Protein 3OPC (pdb70)

Radius of gyration: 31.94 Å; Cα contacts (8 Å, |Δi|>4): 231; chains: 2; bounding box: 71×86×30 Å

CATH classification: 1.20.58.300

Organism: Bordetella pertussis (strain Tohama I / ATCC BAA-589 / NCTC 13251) (NCBI:txid257313)

InterPro domains:
  IPR007809 FlgN-like protein [PF05130] (1-143)
  IPR036679 FlgN-like superfamily [SSF140566] (4-127)

Secondary structure (DSSP, 8-state):
-HHHHHHHHHHHHHHHHHHHHHHHHHHHH---HHHHHHHHHHHHHHHHHHHHHHHHHHHHHHHHHTT--SHHHHHHHHHHH-GGGHHHHHHHHHHHHHHHHHHHHHHHHHHHHHHHHHHHHHHTT-/---HHHHHHHHHHHHHHHHHHHHHHHHHHHH---HHHHHHHHHHHHHHHHHHHHHHHHHHHHHHHHHTT--SHHHHHHHHHHHSGGGHHHHHHHHHHHHHHHHHHHHHHHHHHHHHHHHHHHHHHHHH-

Solvent-accessible surface area: 14181 Å² total

Sequence (255 aa):
NNSSAALKSCLERENALVVEFLHALEAET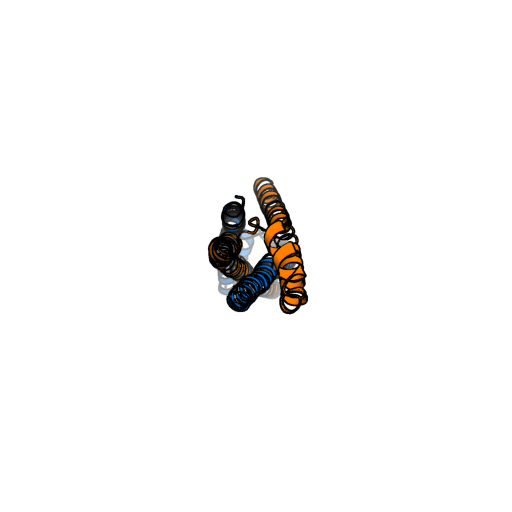EALDRRAHESLQAAVQRKETLADDLAQLGAERDALLSGAGLASGPAGTDAAAAAHPELGPLWQALQANAAQAREHNQRNGTLIAVNLRHTQESLDDALRQNANSAALKSCLERENALVVEFLHALEAETEALDRRAHESLQAAVQRRKETLADDLAQLGAERDALLSGAGLASGPAGTDAAAAAHPELGPLWQALQANAAQARREHNQRRNGTLIAVNLRRHTQESLDALRQA

Foldseek 3Di:
DVVVVVVVVVVVVVVVVVVVVVVVVVVCVCDCPVVVVVVVVVVVVVVVVVVVVVVLVVQQVVLVVVVAHGDPRSVVVVCVVPVVCVVVSVVVVVVVVVVVVVVVVVVVVVVVVVVVVVVVVVVVVD/DADPVVVVVVVVVVVVVVVVVVVVVVVVVVVCDCPVVVVVVVVVVVCVVVVVVVVVVLVVQQVVLVVVPADGDPRSVVVVCVVVVVCVVVSVVVVVVVVVVVVVVVVVVVVVVVVVVVVVVVVVVVVVD

B-factor: mean 31.48, std 9.86, range [13.52, 74.66]

Nearest PDB structures (foldseek):
  3opc-assembly1_A  TM=1.008E+00  e=4.071E-17  Bordetella pertussis

Structure (mmCIF, N/CA/C/O backbone):
data_3OPC
#
_entry.id   3OPC
#
_cell.length_a   66.57
_cell.length_b   90.39
_cell.length_c   49.19
_cell.angle_alpha   90.00
_cell.angle_beta   90.00
_cell.angle_gamma   90.00
#
_symmetry.space_group_name_H-M   'P 21 21 2'
#
loop_
_entity.id
_entity.type
_entity.pdbx_description
1 polymer 'Uncharacterized protein'
2 non-polymer GLYCEROL
3 water water
#
loop_
_atom_site.group_PDB
_atom_site.id
_atom_site.type_symbol
_atom_site.label_atom_id
_atom_site.label_alt_id
_atom_site.label_comp_id
_atom_site.label_asym_id
_atom_site.label_entity_id
_atom_site.label_seq_id
_atom_site.pdbx_PDB_ins_code
_atom_site.Cartn_x
_atom_site.Cartn_y
_atom_site.Cartn_z
_atom_site.occupancy
_atom_site.B_iso_or_equiv
_atom_site.auth_seq_id
_atom_site.auth_comp_id
_atom_site.auth_asym_id
_atom_site.auth_atom_id
_atom_site.pdbx_PDB_model_num
ATOM 17 N N A ASN A 1 5 ? 62.541 44.682 24.510 0.50 39.60 2 ASN A N 1
ATOM 18 N N B ASN A 1 5 ? 63.009 46.864 22.753 0.50 39.47 2 ASN A N 1
ATOM 19 C CA A ASN A 1 5 ? 63.223 45.246 23.347 0.50 39.16 2 ASN A CA 1
ATOM 20 C CA B ASN A 1 5 ? 63.875 45.696 22.696 0.50 38.89 2 ASN A CA 1
ATOM 21 C C A ASN A 1 5 ? 62.754 44.629 22.026 0.50 38.65 2 ASN A C 1
ATOM 22 C C B ASN A 1 5 ? 63.367 44.784 21.585 0.50 38.40 2 ASN A C 1
ATOM 23 O O A ASN A 1 5 ? 61.634 44.129 21.926 0.50 38.29 2 ASN A O 1
ATOM 24 O O B ASN A 1 5 ? 62.392 44.047 21.759 0.50 37.95 2 ASN A O 1
ATOM 33 N N A SER A 1 6 ? 63.609 44.681 21.009 0.50 38.14 3 SER A N 1
ATOM 34 N N B SER A 1 6 ? 64.026 44.834 20.437 0.50 37.97 3 SER A N 1
ATOM 35 C CA A SER A 1 6 ? 63.258 44.138 19.705 0.50 37.70 3 SER A CA 1
ATOM 36 C CA B SER A 1 6 ? 63.586 44.067 19.284 0.50 37.58 3 SER A CA 1
ATOM 37 C C A SER A 1 6 ? 63.314 42.604 19.672 0.50 36.59 3 SER A C 1
ATOM 38 C C B SER A 1 6 ? 63.373 42.585 19.593 0.50 36.47 3 SER A C 1
ATOM 39 O O A SER A 1 6 ? 62.535 41.974 18.948 0.50 36.20 3 SER A O 1
ATOM 40 O O B SER A 1 6 ? 62.449 41.969 19.051 0.50 36.01 3 SER A O 1
ATOM 45 N N . ALA A 1 7 ? 64.235 42.009 20.432 1.00 35.80 4 ALA A N 1
ATOM 46 C CA . ALA A 1 7 ? 64.290 40.540 20.583 1.00 34.81 4 ALA A CA 1
ATOM 47 C C . ALA A 1 7 ? 63.083 40.038 21.367 1.00 33.35 4 ALA A C 1
ATOM 48 O O . ALA A 1 7 ? 62.541 38.961 21.066 1.00 31.62 4 ALA A O 1
ATOM 50 N N . ALA A 1 8 ? 62.660 40.832 22.351 1.00 31.56 5 ALA A N 1
ATOM 51 C CA . ALA A 1 8 ? 61.459 40.513 23.112 1.00 30.38 5 ALA A CA 1
ATOM 52 C C . ALA A 1 8 ? 60.248 40.547 22.185 1.00 28.73 5 ALA A C 1
ATOM 53 O O . ALA A 1 8 ? 59.355 39.731 22.313 1.00 28.36 5 ALA A O 1
ATOM 55 N N . LEU A 1 9 ? 60.208 41.511 21.280 1.00 27.39 6 LEU A N 1
ATOM 56 C CA . LEU A 1 9 ? 59.063 41.639 20.410 1.00 26.87 6 LEU A CA 1
ATOM 57 C C . LEU A 1 9 ? 59.075 40.475 19.424 1.00 26.61 6 LEU A C 1
ATOM 58 O O . LEU A 1 9 ? 58.042 39.933 19.105 1.00 25.74 6 LEU A O 1
ATOM 63 N N . LYS A 1 10 ? 60.256 40.094 18.963 1.00 26.94 7 LYS A N 1
ATOM 64 C CA . LYS A 1 10 ? 60.386 38.923 18.100 1.00 27.81 7 LYS A CA 1
ATOM 65 C C . LYS A 1 10 ? 59.910 37.631 18.792 1.00 26.89 7 LYS A C 1
ATOM 66 O O . LYS A 1 10 ? 59.238 36.805 18.183 1.00 26.08 7 LYS A O 1
ATOM 72 N N . SER A 1 11 ? 60.285 37.448 20.052 1.00 26.47 8 SER A N 1
ATOM 73 C CA . SER A 1 11 ? 59.830 36.301 20.833 1.00 26.96 8 SER A CA 1
ATOM 74 C C . SER A 1 11 ? 58.310 36.278 20.876 1.00 25.81 8 SER A C 1
ATOM 75 O O . SER A 1 11 ? 57.691 35.239 20.659 1.00 25.31 8 SER A O 1
ATOM 78 N N . CYS A 1 12 ? 57.713 37.439 21.139 1.00 25.36 9 CYS A N 1
ATOM 79 C CA . CYS A 1 12 ? 56.266 37.531 21.242 1.00 25.18 9 CYS A CA 1
ATOM 80 C C . CYS A 1 12 ? 55.581 37.168 19.934 1.00 24.55 9 CYS A C 1
ATOM 81 O O . CYS A 1 12 ? 54.664 36.328 19.910 1.00 23.58 9 CYS A O 1
ATOM 84 N N . LEU A 1 13 ? 56.045 37.766 18.835 1.00 24.51 10 LEU A N 1
ATOM 85 C CA . LEU A 1 13 ? 55.516 37.424 17.515 1.00 24.24 10 LEU A CA 1
ATOM 86 C C . LEU A 1 13 ? 55.652 35.929 17.229 1.00 23.78 10 LEU A C 1
ATOM 87 O O . LEU A 1 13 ? 54.694 35.329 16.795 1.00 22.87 10 LEU A O 1
ATOM 92 N N . GLU A 1 14 ? 56.831 35.337 17.472 1.00 24.19 11 GLU A N 1
ATOM 93 C CA . GLU A 1 14 ? 57.050 33.903 17.249 1.00 24.64 11 GLU A CA 1
ATOM 94 C C . GLU A 1 14 ? 56.005 33.059 17.932 1.00 23.85 11 GLU A C 1
ATOM 95 O O . GLU A 1 14 ? 55.449 32.127 17.344 1.00 22.31 11 GLU A O 1
ATOM 101 N N . ARG A 1 15 ? 55.747 33.398 19.185 1.00 23.82 12 ARG A N 1
ATOM 102 C CA . ARG A 1 15 ? 54.824 32.621 19.998 1.00 24.46 12 ARG A CA 1
ATOM 103 C C . ARG A 1 15 ? 53.389 32.828 19.581 1.00 23.18 12 ARG A C 1
ATOM 104 O O . ARG A 1 15 ? 52.596 31.896 19.563 1.00 22.44 12 ARG A O 1
ATOM 112 N N . GLU A 1 16 ? 53.051 34.059 19.254 1.00 22.49 13 GLU A N 1
ATOM 113 C CA . GLU A 1 16 ? 51.752 34.341 18.686 1.00 21.91 13 GLU A CA 1
ATOM 114 C C . GLU A 1 16 ? 51.552 33.550 17.400 1.00 21.58 13 GLU A C 1
ATOM 115 O O . GLU A 1 16 ? 50.507 32.953 17.176 1.00 20.27 13 GLU A O 1
ATOM 121 N N . ASN A 1 17 ? 52.555 33.576 16.541 1.00 21.33 14 ASN A N 1
ATOM 122 C CA . ASN A 1 17 ? 52.452 32.823 15.294 1.00 21.71 14 ASN A CA 1
ATOM 123 C C . ASN A 1 17 ? 52.325 31.319 15.578 1.00 20.83 14 ASN A C 1
ATOM 124 O O . ASN A 1 17 ? 51.534 30.648 14.973 1.00 20.76 14 ASN A O 1
ATOM 129 N N . ALA A 1 18 ? 53.120 30.810 16.516 1.00 21.31 15 ALA A N 1
ATOM 130 C CA . ALA A 1 18 ? 53.004 29.425 16.937 1.00 21.39 15 ALA A CA 1
ATOM 131 C C . ALA A 1 18 ? 51.579 29.073 17.348 1.00 20.57 15 ALA A C 1
ATOM 132 O O . ALA A 1 18 ? 51.065 28.068 16.913 1.00 21.50 15 ALA A O 1
ATOM 134 N N . LEU A 1 19 ? 50.906 29.909 18.137 1.00 20.33 16 LEU A N 1
ATOM 135 C CA . LEU A 1 19 ? 49.510 29.625 18.511 1.00 19.80 16 LEU A CA 1
ATOM 136 C C . LEU A 1 19 ? 48.543 29.691 17.303 1.00 19.65 16 LEU A C 1
ATOM 137 O O . LEU A 1 19 ? 47.654 28.859 17.137 1.00 19.48 16 LEU A O 1
ATOM 142 N N . VAL A 1 20 ? 48.711 30.672 16.439 1.00 19.08 17 VAL A N 1
ATOM 143 C CA . VAL A 1 20 ? 47.862 30.735 15.267 1.00 18.82 17 VAL A CA 1
ATOM 144 C C . VAL A 1 20 ? 48.035 29.478 14.448 1.00 18.01 17 VAL A C 1
ATOM 145 O O . VAL A 1 20 ? 47.072 28.948 13.975 1.00 17.35 17 VAL A O 1
ATOM 149 N N . VAL A 1 21 ? 49.270 29.012 14.265 1.00 18.39 18 VAL A N 1
ATOM 150 C CA . VAL A 1 21 ? 49.498 27.805 13.457 1.00 18.58 18 VAL A CA 1
ATOM 151 C C . VAL A 1 21 ? 48.840 26.594 14.117 1.00 19.56 18 VAL A C 1
ATOM 152 O O . VAL A 1 21 ? 48.258 25.740 13.439 1.00 19.53 18 VAL A O 1
ATOM 156 N N . GLU A 1 22 ? 48.913 26.521 15.453 1.00 19.63 19 GLU A N 1
ATOM 157 C CA . GLU A 1 22 ? 48.310 25.430 16.170 1.00 20.14 19 GLU A CA 1
ATOM 158 C C . GLU A 1 22 ? 46.782 25.516 16.010 1.00 19.70 19 GLU A C 1
ATOM 159 O O . GLU A 1 22 ? 46.094 24.501 15.860 1.00 19.80 19 GLU A O 1
ATOM 165 N N . PHE A 1 23 ? 46.269 26.740 16.040 1.00 19.16 20 PHE A N 1
ATOM 166 C CA . PHE A 1 23 ? 44.854 27.001 15.846 1.00 19.32 20 PHE A CA 1
ATOM 167 C C . PHE A 1 23 ? 44.443 26.585 14.444 1.00 18.65 20 PHE A C 1
ATOM 168 O O . PHE A 1 23 ? 43.418 25.923 14.266 1.00 19.45 20 PHE A O 1
ATOM 176 N N . LEU A 1 24 ? 45.228 26.947 13.432 1.00 18.66 21 LEU A N 1
ATOM 177 C CA . LEU A 1 24 ? 44.972 26.421 12.100 1.00 18.36 21 LEU A CA 1
ATOM 178 C C . LEU A 1 24 ? 44.870 24.889 12.069 1.00 18.92 21 LEU A C 1
ATOM 179 O O . LEU A 1 24 ? 43.969 24.371 11.437 1.00 19.01 21 LEU A O 1
ATOM 184 N N . HIS A 1 25 ? 45.729 24.168 12.792 1.00 19.16 22 HIS A N 1
ATOM 185 C CA . HIS A 1 25 ? 45.642 22.715 12.801 1.00 19.44 22 HIS A CA 1
ATOM 186 C C . HIS A 1 25 ? 44.413 22.233 13.571 1.00 19.72 22 HIS A C 1
ATOM 187 O O . HIS A 1 25 ? 43.801 21.254 13.169 1.00 19.48 22 HIS A O 1
ATOM 194 N N . ALA A 1 26 ? 44.050 22.921 14.659 1.00 19.40 23 ALA A N 1
ATOM 195 C CA . ALA A 1 26 ? 42.783 22.662 15.330 1.00 19.04 23 ALA A CA 1
ATOM 196 C C . ALA A 1 26 ? 41.602 22.894 14.375 1.00 18.60 23 ALA A C 1
ATOM 197 O O . ALA A 1 26 ? 40.672 22.099 14.362 1.00 19.79 23 ALA A O 1
ATOM 199 N N . LEU A 1 27 ? 41.639 23.969 13.586 1.00 17.73 24 LEU A N 1
ATOM 200 C CA . LEU A 1 27 ? 40.573 24.240 12.579 1.00 17.39 24 LEU A CA 1
ATOM 201 C C . LEU A 1 27 ? 40.434 23.106 11.566 1.00 17.79 24 LEU A C 1
ATOM 202 O O . LEU A 1 27 ? 39.280 22.727 11.224 1.00 16.48 24 LEU A O 1
ATOM 207 N N . GLU A 1 28 ? 41.593 22.599 11.097 1.00 18.78 25 GLU A N 1
ATOM 208 C CA . GLU A 1 28 ? 41.695 21.459 10.148 1.00 20.08 25 GLU A CA 1
ATOM 209 C C . GLU A 1 28 ? 41.041 20.222 10.738 1.00 19.45 25 GLU A C 1
ATOM 210 O O . GLU A 1 28 ? 40.276 19.504 10.055 1.00 17.13 25 GLU A O 1
ATOM 216 N N . ALA A 1 29 ? 41.295 20.000 12.027 1.00 18.54 26 ALA A N 1
ATOM 217 C CA . ALA A 1 29 ? 40.642 18.918 12.753 1.00 19.50 26 ALA A CA 1
ATOM 218 C C . ALA A 1 29 ? 39.108 19.122 12.852 1.00 19.26 26 ALA A C 1
ATOM 219 O O . ALA A 1 29 ? 38.341 18.199 12.560 1.00 20.81 26 ALA A O 1
ATOM 221 N N . GLU A 1 30 ? 38.661 20.304 13.248 1.00 19.00 27 GLU A N 1
ATOM 222 C CA . GLU A 1 30 ? 37.242 20.642 13.227 1.00 18.21 27 GLU A CA 1
ATOM 223 C C . GLU A 1 30 ? 36.633 20.359 11.844 1.00 18.39 27 GLU A C 1
ATOM 224 O O . GLU A 1 30 ? 35.609 19.689 11.758 1.00 17.44 27 GLU A O 1
ATOM 230 N N . THR A 1 31 ? 37.245 20.872 10.773 1.00 18.19 28 THR A N 1
ATOM 231 C CA . THR A 1 31 ? 36.704 20.648 9.414 1.00 18.95 28 THR A CA 1
ATOM 232 C C . THR A 1 31 ? 36.597 19.145 9.119 1.00 20.13 28 THR A C 1
ATOM 233 O O . THR A 1 31 ? 35.570 18.672 8.604 1.00 20.53 28 THR A O 1
ATOM 237 N N . GLU A 1 32 ? 37.633 18.391 9.489 1.00 20.75 29 GLU A N 1
ATOM 238 C CA . GLU A 1 32 ? 37.645 16.949 9.270 1.00 23.07 29 GLU A CA 1
ATOM 239 C C . GLU A 1 32 ? 36.444 16.307 9.979 1.00 22.58 29 GLU A C 1
ATOM 240 O O . GLU A 1 32 ? 35.730 15.520 9.375 1.00 22.96 29 GLU A O 1
ATOM 246 N N . ALA A 1 33 ? 36.224 16.646 11.245 1.00 21.71 30 ALA A N 1
ATOM 247 C CA . ALA A 1 33 ? 35.063 16.105 11.982 1.00 22.18 30 ALA A CA 1
ATOM 248 C C . ALA A 1 33 ? 33.721 16.499 11.331 1.00 22.18 30 ALA A C 1
ATOM 249 O O . ALA A 1 33 ? 32.807 15.689 11.267 1.00 22.76 30 ALA A O 1
ATOM 251 N N . LEU A 1 34 ? 33.612 17.734 10.858 1.00 22.42 31 LEU A N 1
ATOM 252 C CA . LEU A 1 34 ? 32.369 18.219 10.244 1.00 22.26 31 LEU A CA 1
ATOM 253 C C . LEU A 1 34 ? 32.074 17.527 8.938 1.00 22.88 31 LEU A C 1
ATOM 254 O O . LEU A 1 34 ? 30.908 17.375 8.572 1.00 23.07 31 LEU A O 1
ATOM 267 N N . ASP A 1 36 ? 33.167 14.396 8.207 1.00 24.83 33 ASP A N 1
ATOM 268 C CA . ASP A 1 36 ? 33.274 12.950 8.445 1.00 26.58 33 ASP A CA 1
ATOM 269 C C . ASP A 1 36 ? 31.905 12.310 8.236 1.00 27.42 33 ASP A C 1
ATOM 270 O O . ASP A 1 36 ? 30.995 12.507 9.037 1.00 27.28 33 ASP A O 1
ATOM 275 N N . ARG A 1 37 ? 31.745 11.563 7.149 1.00 32.14 34 ARG A N 1
ATOM 276 C CA . ARG A 1 37 ? 30.433 10.953 6.843 1.00 33.10 34 ARG A CA 1
ATOM 277 C C . ARG A 1 37 ? 30.418 9.434 7.013 1.00 32.06 34 ARG A C 1
ATOM 278 O O . ARG A 1 37 ? 29.509 8.773 6.527 1.00 32.29 34 ARG A O 1
ATOM 286 N N . ARG A 1 38 ? 31.403 8.877 7.703 1.00 31.99 35 ARG A N 1
ATOM 287 C CA . ARG A 1 38 ? 31.497 7.415 7.888 1.00 32.00 35 ARG A CA 1
ATOM 288 C C . ARG A 1 38 ? 30.240 6.826 8.509 1.00 30.38 35 ARG A C 1
ATOM 289 O O . ARG A 1 38 ? 29.708 5.836 8.016 1.00 29.88 35 ARG A O 1
ATOM 297 N N . ALA A 1 39 ? 29.749 7.460 9.563 1.00 29.61 36 ALA A N 1
ATOM 298 C CA . ALA A 1 39 ? 28.557 6.992 10.258 1.00 28.07 36 ALA A CA 1
ATOM 299 C C . ALA A 1 39 ? 27.344 7.080 9.341 1.00 28.89 36 ALA A C 1
ATOM 300 O O . ALA A 1 39 ? 26.471 6.213 9.355 1.00 26.40 36 ALA A O 1
ATOM 302 N N . HIS A 1 40 ? 27.306 8.137 8.543 1.00 29.84 37 HIS A N 1
ATOM 303 C CA . HIS A 1 40 ? 26.221 8.339 7.618 1.00 31.93 37 HIS A CA 1
ATOM 304 C C . HIS A 1 40 ? 26.226 7.285 6.512 1.00 32.44 37 HIS A C 1
ATOM 305 O O . HIS A 1 40 ? 25.164 6.742 6.137 1.00 32.32 37 HIS A O 1
ATOM 312 N N . GLU A 1 41 ? 27.407 7.004 5.970 1.00 32.93 38 GLU A N 1
ATOM 313 C CA . GLU A 1 41 ? 27.511 5.983 4.918 1.00 33.80 38 GLU A CA 1
ATOM 314 C C . GLU A 1 41 ? 27.200 4.586 5.462 1.00 31.60 38 GLU A C 1
ATOM 315 O O . GLU A 1 41 ? 26.490 3.826 4.844 1.00 30.78 38 GLU A O 1
ATOM 321 N N . SER A 1 42 ? 27.720 4.256 6.632 1.00 30.77 39 SER A N 1
ATOM 322 C CA . SER A 1 42 ? 27.363 3.002 7.274 1.00 30.08 39 SER A CA 1
ATOM 323 C C . SER A 1 42 ? 25.848 2.861 7.423 1.00 29.18 39 SER A C 1
ATOM 324 O O . SER A 1 42 ? 25.289 1.817 7.106 1.00 28.89 39 SER A O 1
ATOM 327 N N . LEU A 1 43 ? 25.189 3.914 7.885 1.00 28.80 40 LEU A N 1
ATOM 328 C CA . LEU A 1 43 ? 23.759 3.867 8.088 1.00 28.76 40 LEU A CA 1
ATOM 329 C C . LEU A 1 43 ? 23.063 3.657 6.753 1.00 29.85 40 LEU A C 1
ATOM 330 O O . LEU A 1 43 ? 22.206 2.783 6.632 1.00 27.63 40 LEU A O 1
ATOM 335 N N . GLN A 1 44 ? 23.431 4.464 5.757 1.00 31.26 41 GLN A N 1
ATOM 336 C CA . GLN A 1 44 ? 22.842 4.305 4.434 1.00 33.39 41 GLN A CA 1
ATOM 337 C C . GLN A 1 44 ? 23.017 2.894 3.920 1.00 32.83 41 GLN A C 1
ATOM 338 O O . GLN A 1 44 ? 22.065 2.324 3.398 1.00 33.27 41 GLN A O 1
ATOM 344 N N . ALA A 1 45 ? 24.205 2.321 4.076 1.00 32.52 42 ALA A N 1
ATOM 345 C CA . ALA A 1 45 ? 24.449 0.990 3.538 1.00 32.95 42 ALA A CA 1
ATOM 346 C C . ALA A 1 45 ? 23.552 -0.036 4.249 1.00 31.97 42 ALA A C 1
ATOM 347 O O . ALA A 1 45 ? 22.971 -0.905 3.606 1.00 31.43 42 ALA A O 1
ATOM 349 N N . ALA A 1 46 ? 23.427 0.076 5.567 1.00 30.94 43 ALA A N 1
ATOM 350 C CA . ALA A 1 46 ? 22.599 -0.868 6.322 1.00 30.36 43 ALA A CA 1
ATOM 351 C C . ALA A 1 46 ? 21.120 -0.698 5.975 1.00 30.67 43 ALA A C 1
ATOM 352 O O . ALA A 1 46 ? 20.427 -1.684 5.791 1.00 3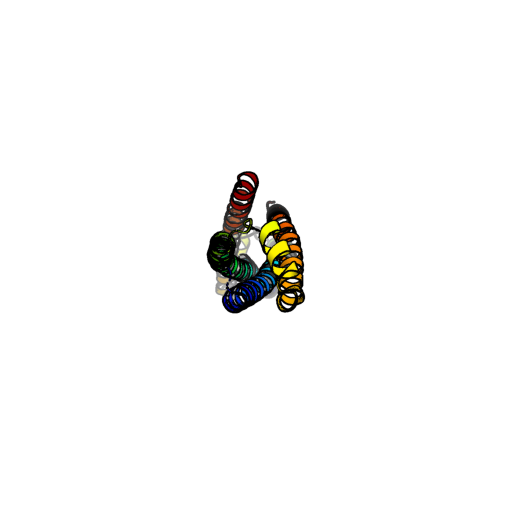0.65 43 ALA A O 1
ATOM 354 N N . VAL A 1 47 ? 20.645 0.539 5.879 1.00 31.01 44 VAL A N 1
ATOM 355 C CA . VAL A 1 47 ? 19.268 0.807 5.455 1.00 31.79 44 VAL A CA 1
ATOM 356 C C . VAL A 1 47 ? 18.980 0.198 4.089 1.00 32.56 44 VAL A C 1
ATOM 357 O O . VAL A 1 47 ? 17.926 -0.398 3.891 1.00 32.15 44 VAL A O 1
ATOM 361 N N . GLN A 1 48 ? 19.910 0.356 3.146 1.00 33.70 45 GLN A N 1
ATOM 362 C CA . GLN A 1 48 ? 19.732 -0.207 1.804 1.00 35.52 45 GLN A CA 1
ATOM 363 C C . GLN A 1 48 ? 19.665 -1.733 1.826 1.00 34.93 45 GLN A C 1
ATOM 364 O O . GLN A 1 48 ? 18.828 -2.308 1.149 1.00 35.56 45 GLN A O 1
ATOM 370 N N . ARG A 1 49 ? 20.513 -2.387 2.618 1.00 33.96 46 ARG A N 1
ATOM 371 C CA . ARG A 1 49 ? 20.408 -3.820 2.774 1.00 34.14 46 ARG A CA 1
ATOM 372 C C . ARG A 1 49 ? 19.020 -4.161 3.258 1.00 32.45 46 ARG A C 1
ATOM 373 O O . ARG A 1 49 ? 18.387 -5.079 2.750 1.00 30.94 46 ARG A O 1
ATOM 381 N N . LYS A 1 50 ? 18.587 -3.430 4.280 1.00 30.54 47 LYS A N 1
ATOM 382 C CA . LYS A 1 50 ? 17.320 -3.682 4.932 1.00 29.75 47 LYS A CA 1
ATOM 383 C C . LYS A 1 50 ? 16.159 -3.620 3.951 1.00 30.82 47 LYS A C 1
ATOM 384 O O . LYS A 1 50 ? 15.306 -4.509 3.944 1.00 30.25 47 LYS A O 1
ATOM 390 N N . GLU A 1 51 ? 16.126 -2.565 3.141 1.00 32.01 48 GLU A N 1
ATOM 391 C CA . GLU A 1 51 ? 15.134 -2.442 2.066 1.00 33.54 48 GLU A CA 1
ATOM 392 C C . GLU A 1 51 ? 15.113 -3.632 1.090 1.00 32.83 48 GLU A C 1
ATOM 393 O O . GLU A 1 51 ? 14.025 -4.074 0.697 1.00 32.08 48 GLU A O 1
ATOM 399 N N . THR A 1 52 ? 16.298 -4.077 0.654 1.00 32.89 49 THR A N 1
ATOM 400 C CA . THR A 1 52 ? 16.426 -5.197 -0.300 1.00 32.93 49 THR A CA 1
ATOM 401 C C . THR A 1 52 ? 15.909 -6.466 0.341 1.00 31.45 49 THR A C 1
ATOM 402 O O . THR A 1 52 ? 15.044 -7.138 -0.203 1.00 31.23 49 THR A O 1
ATOM 406 N N . LEU A 1 53 ? 16.409 -6.770 1.533 1.00 29.41 50 LEU A N 1
ATOM 407 C CA . LEU A 1 53 ? 15.896 -7.894 2.282 1.00 28.14 50 LEU A CA 1
ATOM 408 C C . LEU A 1 53 ? 14.369 -7.826 2.582 1.00 27.12 50 LEU A C 1
ATOM 409 O O . LEU A 1 53 ? 13.712 -8.842 2.592 1.00 25.81 50 LEU A O 1
ATOM 414 N N . ALA A 1 54 ? 13.834 -6.639 2.847 1.00 27.79 51 ALA A N 1
ATOM 415 C CA . ALA A 1 54 ? 12.410 -6.462 3.162 1.00 28.18 51 ALA A CA 1
ATOM 416 C C . ALA A 1 54 ? 11.570 -6.803 1.928 1.00 29.41 51 ALA A C 1
ATOM 417 O O . ALA A 1 54 ? 10.537 -7.471 2.029 1.00 29.19 51 ALA A O 1
ATOM 419 N N . ASP A 1 55 ? 12.039 -6.351 0.767 1.00 30.98 52 ASP A N 1
ATOM 420 C CA . ASP A 1 55 ? 11.423 -6.705 -0.510 1.00 32.18 52 ASP A CA 1
ATOM 421 C C . ASP A 1 55 ? 11.526 -8.203 -0.763 1.00 31.55 52 ASP A C 1
ATOM 422 O O . ASP A 1 55 ? 10.520 -8.839 -1.052 1.00 32.67 52 ASP A O 1
ATOM 427 N N . ASP A 1 56 ? 12.721 -8.779 -0.642 1.00 30.39 53 ASP A N 1
ATOM 428 C CA . ASP A 1 56 ? 12.866 -10.224 -0.790 1.00 30.14 53 ASP A CA 1
ATOM 429 C C . ASP A 1 56 ? 11.947 -11.021 0.177 1.00 28.33 53 ASP A C 1
ATOM 430 O O . ASP A 1 56 ? 11.344 -12.012 -0.220 1.00 26.58 53 ASP A O 1
ATOM 435 N N . LEU A 1 57 ? 11.812 -10.591 1.430 1.00 26.65 54 LEU A N 1
ATOM 436 C CA . LEU A 1 57 ? 10.908 -11.288 2.342 1.00 25.92 54 LEU A CA 1
ATOM 437 C C . LEU A 1 57 ? 9.424 -11.184 1.932 1.00 25.10 54 LEU A C 1
ATOM 438 O O . LEU A 1 57 ? 8.641 -12.126 2.127 1.00 23.91 54 LEU A O 1
ATOM 443 N N . ALA A 1 58 ? 9.011 -10.033 1.419 1.00 24.69 55 ALA A N 1
ATOM 444 C CA . ALA A 1 58 ? 7.629 -9.902 1.008 1.00 25.36 55 ALA A CA 1
ATOM 445 C C . ALA A 1 58 ? 7.381 -10.889 -0.128 1.00 25.63 55 ALA A C 1
ATOM 446 O O . ALA A 1 58 ? 6.317 -11.427 -0.238 1.00 25.64 55 ALA A O 1
ATOM 448 N N . GLN A 1 59 ? 8.381 -11.113 -0.969 1.00 26.91 56 GLN A N 1
ATOM 449 C CA . GLN A 1 59 ? 8.243 -12.011 -2.120 1.00 28.09 56 GLN A CA 1
ATOM 450 C C . GLN A 1 59 ? 8.112 -13.443 -1.631 1.00 28.05 56 GLN A C 1
ATOM 451 O O . GLN A 1 59 ? 7.261 -14.193 -2.113 1.00 27.06 56 GLN A O 1
ATOM 457 N N . LEU A 1 60 ? 8.942 -13.797 -0.641 1.00 27.60 57 LEU A N 1
ATOM 458 C CA . LEU A 1 60 ? 8.881 -15.122 -0.027 1.00 27.56 57 LEU A CA 1
ATOM 459 C C . LEU A 1 60 ? 7.605 -15.304 0.789 1.00 26.73 57 LEU A C 1
ATOM 460 O O . LEU A 1 60 ? 7.065 -16.393 0.837 1.00 27.67 57 LEU A O 1
ATOM 465 N N . GLY A 1 61 ? 7.128 -14.248 1.434 1.00 26.16 58 GLY A N 1
ATOM 466 C CA . GLY A 1 61 ? 5.828 -14.284 2.098 1.00 25.88 58 GLY A CA 1
ATOM 467 C C . GLY A 1 61 ? 4.739 -14.665 1.095 1.00 25.79 58 GLY A C 1
ATOM 468 O O . GLY A 1 61 ? 3.928 -15.541 1.366 1.00 26.27 58 GLY A O 1
ATOM 469 N N . ALA A 1 62 ? 4.743 -14.032 -0.078 1.00 25.49 59 ALA A N 1
ATOM 470 C CA . ALA A 1 62 ? 3.766 -14.362 -1.153 1.00 25.53 59 ALA A CA 1
ATOM 471 C C . ALA A 1 62 ? 3.924 -15.817 -1.648 1.00 25.11 59 ALA A C 1
ATOM 472 O O . ALA A 1 62 ? 2.938 -16.522 -1.899 1.00 25.09 59 ALA A O 1
ATOM 474 N N . GLU A 1 63 ? 5.166 -16.289 -1.723 1.00 24.59 60 GLU A N 1
ATOM 475 C CA . GLU A 1 63 ? 5.428 -17.674 -2.068 1.00 24.42 60 GLU A CA 1
ATOM 476 C C . GLU A 1 63 ? 4.801 -18.623 -1.029 1.00 23.55 60 GLU A C 1
ATOM 477 O O . GLU A 1 63 ? 4.037 -19.535 -1.386 1.00 22.21 60 GLU A O 1
ATOM 483 N N . ARG A 1 64 ? 5.095 -18.403 0.257 1.00 21.91 61 ARG A N 1
ATOM 484 C CA . ARG A 1 64 ? 4.443 -19.197 1.282 1.00 21.60 61 ARG A CA 1
ATOM 485 C C . ARG A 1 64 ? 2.920 -19.172 1.175 1.00 21.95 61 ARG A C 1
ATOM 486 O O . ARG A 1 64 ? 2.290 -20.225 1.244 1.00 22.57 61 ARG A O 1
ATOM 494 N N . ASP A 1 65 ? 2.329 -17.995 1.037 1.00 21.58 62 ASP A N 1
ATOM 495 C CA . ASP A 1 65 ? 0.870 -17.912 0.888 1.00 22.45 62 ASP A CA 1
ATOM 496 C C . ASP A 1 65 ? 0.342 -18.633 -0.336 1.00 22.13 62 ASP A C 1
ATOM 497 O O . ASP A 1 65 ? -0.735 -19.176 -0.293 1.00 20.69 62 ASP A O 1
ATOM 502 N N . ALA A 1 66 ? 1.102 -18.628 -1.429 1.00 21.94 63 ALA A N 1
ATOM 503 C CA . ALA A 1 66 ? 0.656 -19.295 -2.655 1.00 21.17 63 ALA A CA 1
ATOM 504 C C . ALA A 1 66 ? 0.620 -20.813 -2.418 1.00 22.31 63 ALA A C 1
ATOM 505 O O . ALA A 1 66 ? -0.362 -21.479 -2.777 1.00 21.72 63 ALA A O 1
ATOM 507 N N . LEU A 1 67 ? 1.664 -21.350 -1.779 1.00 22.13 64 LEU A N 1
ATOM 508 C CA . LEU A 1 67 ? 1.696 -22.778 -1.396 1.00 22.63 64 LEU A CA 1
ATOM 509 C C . LEU A 1 67 ? 0.593 -23.133 -0.456 1.00 23.73 64 LEU A C 1
ATOM 510 O O . LEU A 1 67 ? -0.047 -24.184 -0.637 1.00 23.37 64 LEU A O 1
ATOM 515 N N . LEU A 1 68 ? 0.367 -22.255 0.545 1.00 24.02 65 LEU A N 1
ATOM 516 C CA . LEU A 1 68 ? -0.702 -22.458 1.514 1.00 24.72 65 LEU A CA 1
ATOM 517 C C . LEU A 1 68 ? -2.076 -22.493 0.826 1.00 26.16 65 LEU A C 1
ATOM 518 O O . LEU A 1 68 ? -2.854 -23.471 0.984 1.00 25.85 65 LEU A O 1
ATOM 523 N N . SER A 1 69 ? -2.340 -21.468 0.010 1.00 26.01 66 SER A N 1
ATOM 524 C CA . SER A 1 69 ? -3.592 -21.406 -0.752 1.00 27.28 66 SER A CA 1
ATOM 525 C C . SER A 1 69 ? -3.751 -22.591 -1.711 1.00 27.61 66 SER A C 1
ATOM 526 O O . SER A 1 69 ? -4.821 -23.210 -1.783 1.00 28.18 66 SER A O 1
ATOM 529 N N . GLY A 1 70 ? -2.689 -22.920 -2.427 1.00 27.67 67 GLY A N 1
ATOM 530 C CA . GLY A 1 70 ? -2.646 -24.137 -3.230 1.00 28.97 67 GLY A CA 1
ATOM 531 C C . GLY A 1 70 ? -3.069 -25.424 -2.510 1.00 29.74 67 GLY A C 1
ATOM 532 O O . GLY A 1 70 ? -3.661 -26.300 -3.125 1.00 30.23 67 GLY A O 1
ATOM 533 N N . ALA A 1 71 ? -2.763 -25.536 -1.214 1.00 29.34 68 ALA A N 1
ATOM 534 C CA . ALA A 1 71 ? -3.139 -26.704 -0.409 1.00 29.91 68 ALA A CA 1
ATOM 535 C C . ALA A 1 71 ? -4.508 -26.547 0.292 1.00 30.62 68 ALA A C 1
ATOM 536 O O . ALA A 1 71 ? -4.835 -27.314 1.197 1.00 31.70 68 ALA A O 1
ATOM 538 N N . GLY A 1 72 ? -5.288 -25.552 -0.102 1.00 30.81 69 GLY A N 1
ATOM 539 C CA . GLY A 1 72 ? -6.594 -25.295 0.509 1.00 32.01 69 GLY A CA 1
ATOM 540 C C . GLY A 1 72 ? -6.574 -24.736 1.934 1.00 31.70 69 GLY A C 1
ATOM 541 O O . GLY A 1 72 ? -7.567 -24.818 2.656 1.00 32.56 69 GLY A O 1
ATOM 542 N N . LEU A 1 73 ? -5.459 -24.138 2.323 1.00 31.05 70 LEU A N 1
ATOM 543 C CA . LEU A 1 73 ? -5.255 -23.704 3.702 1.00 30.53 70 LEU A CA 1
ATOM 544 C C . LEU A 1 73 ? -5.343 -22.187 3.739 1.00 30.25 70 LEU A C 1
ATOM 545 O O . LEU A 1 73 ? -5.253 -21.527 2.694 1.00 29.52 70 LEU A O 1
ATOM 550 N N . ALA A 1 74 ? -5.511 -21.634 4.941 1.00 30.01 71 ALA A N 1
ATOM 551 C CA . ALA A 1 74 ? -5.508 -20.190 5.126 1.00 30.17 71 ALA A CA 1
ATOM 552 C C . ALA A 1 74 ? -4.130 -19.627 4.797 1.00 29.61 71 ALA A C 1
ATOM 553 O O . ALA A 1 74 ? -3.140 -20.367 4.725 1.00 29.27 71 ALA A O 1
ATOM 555 N N . SER A 1 75 ? -4.045 -18.338 4.523 1.00 29.50 72 SER A N 1
ATOM 556 C CA . SER A 1 75 ? -2.733 -17.734 4.254 1.00 28.84 72 SER A CA 1
ATOM 557 C C . SER A 1 75 ? -2.124 -17.229 5.564 1.00 28.22 72 SER A C 1
ATOM 558 O O . SER A 1 75 ? -2.727 -17.345 6.619 1.00 27.75 72 SER A O 1
ATOM 561 N N . GLY A 1 76 ? -0.893 -16.734 5.505 1.00 27.89 73 GLY A N 1
ATOM 562 C CA . GLY A 1 76 ? -0.268 -16.123 6.680 1.00 27.10 73 GLY A CA 1
ATOM 563 C C . GLY A 1 76 ? -0.019 -17.072 7.829 1.00 26.57 73 GLY A C 1
ATOM 564 O O . GLY A 1 76 ? 0.027 -18.297 7.635 1.00 25.42 73 GLY A O 1
ATOM 565 N N . PRO A 1 77 ? 0.158 -16.518 9.041 1.00 27.56 74 PRO A N 1
ATOM 566 C CA . PRO A 1 77 ? 0.502 -17.338 10.219 1.00 27.86 74 PRO A CA 1
ATOM 567 C C . PRO A 1 77 ? -0.487 -18.471 10.492 1.00 27.75 74 PRO A C 1
ATOM 568 O O . PRO A 1 77 ? -0.081 -19.576 10.841 1.00 27.70 74 PRO A O 1
ATOM 572 N N . ALA A 1 78 ? -1.779 -18.189 10.358 1.00 29.35 75 ALA A N 1
ATOM 573 C CA . ALA A 1 78 ? -2.830 -19.165 10.714 1.00 28.71 75 ALA A CA 1
ATOM 574 C C . ALA A 1 78 ? -2.732 -20.378 9.817 1.00 27.87 75 ALA A C 1
ATOM 575 O O . ALA A 1 78 ? -2.733 -21.522 10.273 1.00 28.63 75 ALA A O 1
ATOM 577 N N . GLY A 1 79 ? -2.599 -20.138 8.524 1.00 27.25 76 GLY A N 1
ATOM 578 C CA . GLY A 1 79 ? -2.394 -21.233 7.595 1.00 26.41 76 GLY A CA 1
ATOM 579 C C . GLY A 1 79 ? -1.120 -22.021 7.850 1.00 25.48 76 GLY A C 1
ATOM 580 O O . GLY A 1 79 ? -1.094 -23.240 7.696 1.00 25.18 76 GLY A O 1
ATOM 581 N N . THR A 1 80 ? -0.048 -21.310 8.179 1.00 24.91 77 THR A N 1
ATOM 582 C CA . THR A 1 80 ? 1.237 -21.924 8.406 1.00 23.54 77 THR A CA 1
ATOM 583 C C . THR A 1 80 ? 1.195 -22.719 9.712 1.00 24.61 77 THR A C 1
ATOM 584 O O . THR A 1 80 ? 1.791 -23.779 9.798 1.00 23.54 77 THR A O 1
ATOM 588 N N . ASP A 1 81 ? 0.487 -22.211 10.724 1.00 25.83 78 ASP A N 1
ATOM 589 C CA . ASP A 1 81 ? 0.254 -22.989 11.945 1.00 27.00 78 ASP A CA 1
ATOM 590 C C . ASP A 1 81 ? -0.408 -24.314 11.583 1.00 27.48 78 ASP A C 1
ATOM 591 O O . ASP A 1 81 ? -0.017 -25.354 12.111 1.00 27.61 78 ASP A O 1
ATOM 596 N N . ALA A 1 82 ? -1.396 -24.264 10.681 1.00 27.46 79 ALA A N 1
ATOM 597 C CA . ALA A 1 82 ? -2.137 -25.475 10.297 1.00 28.66 79 ALA A CA 1
ATOM 598 C C . ALA A 1 82 ? -1.245 -26.414 9.478 1.00 28.57 79 ALA A C 1
ATOM 599 O O . ALA A 1 82 ? -1.348 -27.633 9.593 1.00 29.66 79 ALA A O 1
ATOM 601 N N . ALA A 1 83 ? -0.357 -25.852 8.660 1.00 28.20 80 ALA A N 1
ATOM 602 C CA . ALA A 1 83 ? 0.603 -26.672 7.928 1.00 27.74 80 ALA A CA 1
ATOM 603 C C . ALA A 1 83 ? 1.572 -27.341 8.901 1.00 28.19 80 ALA A C 1
ATOM 604 O O . ALA A 1 83 ? 1.906 -28.506 8.735 1.00 28.41 80 ALA A O 1
ATOM 606 N N . ALA A 1 84 ? 1.979 -26.635 9.952 1.00 27.99 81 ALA A N 1
ATOM 607 C CA . ALA A 1 84 ? 2.934 -27.215 10.902 1.00 29.19 81 ALA A CA 1
ATOM 608 C C . ALA A 1 84 ? 2.290 -28.313 11.732 1.00 30.27 81 ALA A C 1
ATOM 609 O O . ALA A 1 84 ? 2.968 -29.273 12.091 1.00 31.32 81 ALA A O 1
ATOM 611 N N . ALA A 1 85 ? 0.993 -28.191 12.023 1.00 30.50 82 ALA A N 1
ATOM 612 C CA . ALA A 1 85 ? 0.263 -29.258 12.694 1.00 31.43 82 ALA A CA 1
ATOM 613 C C . ALA A 1 85 ? 0.172 -30.509 11.798 1.00 32.12 82 ALA A C 1
ATOM 614 O O . ALA A 1 85 ? 0.422 -31.611 12.258 1.00 32.76 82 ALA A O 1
ATOM 616 N N . ALA A 1 86 ? -0.179 -30.331 10.526 1.00 31.92 83 ALA A N 1
ATOM 617 C CA . ALA A 1 86 ? -0.239 -31.451 9.580 1.00 32.51 83 ALA A CA 1
ATOM 618 C C . ALA A 1 86 ? 1.154 -32.016 9.250 1.00 32.45 83 ALA A C 1
ATOM 619 O O . ALA A 1 86 ? 1.291 -33.202 8.973 1.00 33.52 83 ALA A O 1
ATOM 621 N N . HIS A 1 87 ? 2.190 -31.189 9.292 1.00 29.64 84 HIS A N 1
ATOM 622 C CA . HIS A 1 87 ? 3.534 -31.653 8.967 1.00 29.12 84 HIS A CA 1
ATOM 623 C C . HIS A 1 87 ? 4.496 -31.192 10.040 1.00 27.47 84 HIS A C 1
ATOM 624 O O . HIS A 1 87 ? 5.206 -30.247 9.843 1.00 26.72 84 HIS A O 1
ATOM 631 N N . PRO A 1 88 ? 4.540 -31.897 11.181 1.00 26.27 85 PRO A N 1
ATOM 632 C CA . PRO A 1 88 ? 5.229 -31.361 12.334 1.00 25.18 85 PRO A CA 1
ATOM 633 C C . PRO A 1 88 ? 6.757 -31.320 12.169 1.00 24.41 85 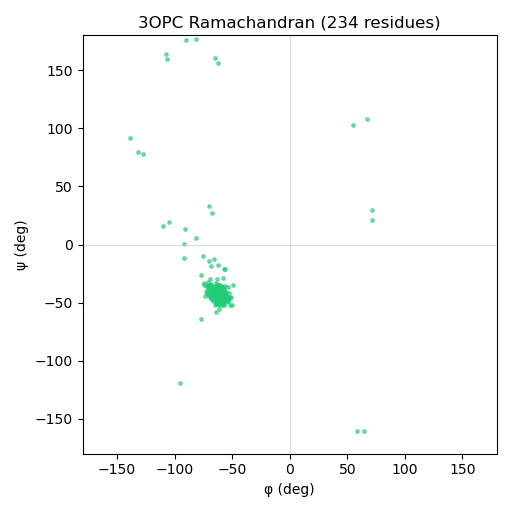PRO A C 1
ATOM 634 O O . PRO A 1 88 ? 7.414 -30.616 12.917 1.00 24.14 85 PRO A O 1
ATOM 638 N N . GLU A 1 89 ? 7.299 -32.010 11.165 1.00 24.23 86 GLU A N 1
ATOM 639 C CA . GLU A 1 89 ? 8.690 -31.844 10.788 1.00 24.86 86 GLU A CA 1
ATOM 640 C C . GLU A 1 89 ? 9.038 -30.38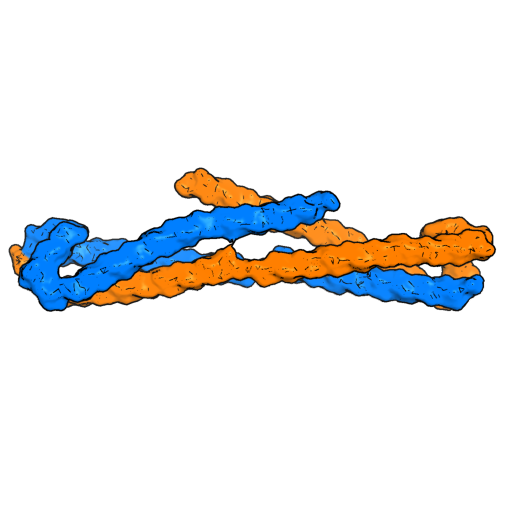3 10.437 1.00 24.37 86 GLU A C 1
ATOM 641 O O . GLU A 1 89 ? 10.202 -30.011 10.474 1.00 25.22 86 GLU A O 1
ATOM 647 N N . LEU A 1 90 ? 8.036 -29.585 10.106 1.00 24.46 87 LEU A N 1
ATOM 648 C CA . LEU A 1 90 ? 8.221 -28.173 9.787 1.00 24.69 87 LEU A CA 1
ATOM 649 C C . LEU A 1 90 ? 8.066 -27.263 11.011 1.00 24.28 87 LEU A C 1
ATOM 650 O O . LEU A 1 90 ? 8.397 -26.087 10.956 1.00 24.61 87 LEU A O 1
ATOM 655 N N . GLY A 1 91 ? 7.566 -27.805 12.114 1.00 22.89 88 GLY A N 1
ATOM 656 C CA . GLY A 1 91 ? 7.365 -27.003 13.316 1.00 22.56 88 GLY A CA 1
ATOM 657 C C . GLY A 1 91 ? 8.571 -26.184 13.761 1.00 21.70 88 GLY A C 1
ATOM 658 O O . GLY A 1 91 ? 8.437 -25.005 14.010 1.00 20.91 88 GLY A O 1
ATOM 659 N N . PRO A 1 92 ? 9.750 -26.814 13.901 1.00 21.50 89 PRO A N 1
ATOM 660 C CA . PRO A 1 92 ? 10.896 -26.059 14.424 1.00 21.78 89 PRO A CA 1
ATOM 661 C C . PRO A 1 92 ? 11.317 -24.872 13.546 1.00 20.92 89 PRO A C 1
ATOM 662 O O . PRO A 1 92 ? 11.664 -23.815 14.041 1.00 20.46 89 PRO A O 1
ATOM 666 N N . LEU A 1 93 ? 11.241 -25.061 12.245 1.00 20.52 90 LEU A N 1
ATOM 667 C CA . LEU A 1 93 ? 11.611 -24.045 11.294 1.00 21.15 90 LEU A CA 1
ATOM 668 C C . LEU A 1 93 ? 10.614 -22.894 11.381 1.00 20.44 90 LEU A C 1
ATOM 669 O O . LEU A 1 93 ? 11.012 -21.735 11.477 1.00 19.47 90 LEU A O 1
ATOM 674 N N . TRP A 1 94 ? 9.322 -23.221 11.412 1.00 19.75 91 TRP A N 1
ATOM 675 C CA . TRP A 1 94 ? 8.286 -22.205 11.584 1.00 19.62 91 TRP A CA 1
ATOM 676 C C . TRP A 1 94 ? 8.438 -21.447 12.881 1.00 19.51 91 TRP A C 1
ATOM 677 O O . TRP A 1 94 ? 8.252 -20.249 12.900 1.00 18.70 91 TRP A O 1
ATOM 688 N N . GLN A 1 95 ? 8.771 -22.153 13.959 1.00 20.43 92 GLN A N 1
ATOM 689 C CA . GLN A 1 95 ? 8.970 -21.522 15.249 1.00 22.08 92 GLN A CA 1
ATOM 690 C C . GLN A 1 95 ? 10.174 -20.592 15.262 1.00 21.46 92 GLN A C 1
ATOM 691 O O . GLN A 1 95 ? 10.092 -19.514 15.848 1.00 21.54 92 GLN A O 1
ATOM 697 N N . ALA A 1 96 ? 11.256 -20.981 14.599 1.00 20.37 93 ALA A N 1
ATOM 698 C CA . ALA A 1 96 ? 12.451 -20.131 14.511 1.00 20.70 93 ALA A CA 1
ATOM 699 C C . ALA A 1 96 ? 12.185 -18.895 13.647 1.00 20.59 93 ALA A C 1
ATOM 700 O O . ALA A 1 96 ? 12.551 -17.782 14.011 1.00 20.89 93 ALA A O 1
ATOM 702 N N . LEU A 1 97 ? 11.545 -19.072 12.501 1.00 20.08 94 LEU A N 1
ATOM 703 C CA . LEU A 1 97 ? 11.155 -17.909 11.704 1.00 20.07 94 LEU A CA 1
ATOM 704 C C . LEU A 1 97 ? 10.310 -16.901 12.523 1.00 20.02 94 LEU A C 1
ATOM 705 O O . LEU A 1 97 ? 10.571 -15.685 12.510 1.00 19.99 94 LEU A O 1
ATOM 710 N N . GLN A 1 98 ? 9.303 -17.409 13.221 1.00 19.93 95 GLN A N 1
ATOM 711 C CA . GLN A 1 98 ? 8.459 -16.551 14.039 1.00 21.61 95 GLN A CA 1
ATOM 712 C C . GLN A 1 98 ? 9.287 -15.819 15.096 1.00 20.85 95 GLN A C 1
ATOM 713 O O . GLN A 1 98 ? 9.115 -14.609 15.284 1.00 21.01 95 GLN A O 1
ATOM 719 N N . ALA A 1 99 ? 10.167 -16.541 15.762 1.00 20.54 96 ALA A N 1
ATOM 720 C CA . ALA A 1 99 ? 10.925 -15.957 16.846 1.00 21.85 96 ALA A CA 1
ATOM 721 C C . ALA A 1 99 ? 11.905 -14.904 16.280 1.00 21.57 96 ALA A C 1
ATOM 722 O O . ALA A 1 99 ? 12.056 -13.804 16.827 1.00 21.77 96 ALA A O 1
ATOM 724 N N . ASN A 1 100 ? 12.567 -15.249 15.192 1.00 21.24 97 ASN A N 1
ATOM 725 C CA . ASN A 1 100 ? 13.503 -14.327 14.533 1.00 21.63 97 ASN A CA 1
ATOM 726 C C . ASN A 1 100 ? 12.794 -13.067 13.994 1.00 21.13 97 ASN A C 1
ATOM 727 O O . ASN A 1 100 ? 13.320 -11.962 14.094 1.00 20.99 97 ASN A O 1
ATOM 732 N N . ALA A 1 101 ? 11.601 -13.238 13.444 1.00 20.64 98 ALA A N 1
ATOM 733 C CA . ALA A 1 101 ? 10.825 -12.113 12.959 1.00 20.81 98 ALA A CA 1
ATOM 734 C C . ALA A 1 101 ? 10.436 -11.209 14.132 1.00 21.63 98 ALA A C 1
ATOM 735 O O . ALA A 1 101 ? 10.464 -10.001 13.990 1.00 22.56 98 ALA A O 1
ATOM 737 N N . ALA A 1 102 ? 10.080 -11.777 15.278 1.00 20.77 99 ALA A N 1
ATOM 738 C CA . ALA A 1 102 ? 9.633 -10.924 16.390 1.00 21.88 99 ALA A CA 1
ATOM 739 C C . ALA A 1 102 ? 10.817 -10.100 16.888 1.00 21.05 99 ALA A C 1
ATOM 740 O O . ALA A 1 102 ? 10.678 -8.905 17.115 1.00 22.26 99 ALA A O 1
ATOM 742 N N . GLN A 1 103 ? 11.978 -10.728 17.005 1.00 20.23 100 GLN A N 1
ATOM 743 C CA . GLN A 1 103 ? 13.214 -10.026 17.391 1.00 20.58 100 GLN A CA 1
ATOM 744 C C . GLN A 1 103 ? 13.540 -8.943 16.377 1.00 19.73 100 GLN A C 1
ATOM 745 O O . GLN A 1 103 ? 13.825 -7.810 16.755 1.00 20.16 100 GLN A O 1
ATOM 751 N N . ALA A 1 104 ? 13.478 -9.275 15.085 1.00 19.25 101 ALA A N 1
ATOM 752 C CA . ALA A 1 104 ? 13.678 -8.266 14.045 1.00 19.24 101 ALA A CA 1
ATOM 753 C C . ALA A 1 104 ? 12.725 -7.086 14.178 1.00 20.87 101 ALA A C 1
ATOM 754 O O . ALA A 1 104 ? 13.162 -5.955 14.077 1.00 20.40 101 ALA A O 1
ATOM 756 N N . ARG A 1 105 ? 11.436 -7.338 14.387 1.00 22.40 102 ARG A N 1
ATOM 757 C CA . ARG A 1 105 ? 10.483 -6.229 14.514 1.00 24.85 102 ARG A CA 1
ATOM 758 C C . ARG A 1 105 ? 10.784 -5.336 15.707 1.00 25.10 102 ARG A C 1
ATOM 759 O O . ARG A 1 105 ? 10.691 -4.114 15.616 1.00 24.06 102 ARG A O 1
ATOM 767 N N . GLU A 1 106 ? 11.123 -5.956 16.837 1.00 25.80 103 GLU A N 1
ATOM 768 C CA . GLU A 1 106 ? 11.453 -5.206 18.044 1.00 27.53 103 GLU A CA 1
ATOM 769 C C . GLU A 1 106 ? 12.694 -4.325 17.818 1.00 26.39 103 GLU A C 1
ATOM 770 O O . GLU A 1 106 ? 12.716 -3.126 18.160 1.00 27.03 103 GLU A O 1
ATOM 776 N N . HIS A 1 107 ? 13.712 -4.935 17.216 1.00 24.98 104 HIS A N 1
ATOM 777 C CA . HIS A 1 107 ? 15.002 -4.301 16.993 1.00 23.66 104 HIS A CA 1
ATOM 778 C C . HIS A 1 107 ? 14.814 -3.174 15.997 1.00 23.42 104 HIS A C 1
ATOM 779 O O . HIS A 1 107 ? 15.386 -2.096 16.153 1.00 22.70 104 HIS A O 1
ATOM 786 N N . ASN A 1 108 ? 14.003 -3.430 14.979 1.00 23.56 105 ASN A N 1
ATOM 787 C CA . ASN A 1 108 ? 13.728 -2.448 13.955 1.00 24.58 105 ASN A CA 1
ATOM 788 C C . ASN A 1 108 ? 13.008 -1.215 14.510 1.00 25.91 105 ASN A C 1
ATOM 789 O O . ASN A 1 108 ? 13.352 -0.088 14.166 1.00 25.62 105 ASN A O 1
ATOM 794 N N . GLN A 1 109 ? 12.023 -1.434 15.368 1.00 27.39 106 GLN A N 1
ATOM 795 C CA . GLN A 1 109 ? 11.298 -0.319 15.974 1.00 30.18 106 GLN A CA 1
ATOM 796 C C . GLN A 1 109 ? 12.219 0.468 16.897 1.00 29.85 106 GLN A C 1
ATOM 797 O O . GLN A 1 109 ? 12.169 1.695 16.947 1.00 31.00 106 GLN A O 1
ATOM 803 N N . ARG A 1 110 ? 13.068 -0.239 17.617 1.00 29.30 107 ARG A N 1
ATOM 804 C CA . ARG A 1 110 ? 14.067 0.411 18.445 1.00 29.39 107 ARG A CA 1
ATOM 805 C C . ARG A 1 110 ? 15.026 1.307 17.648 1.00 28.32 107 ARG A C 1
ATOM 806 O O . ARG A 1 110 ? 15.300 2.418 18.085 1.00 29.41 107 ARG A O 1
ATOM 814 N N . ASN A 1 111 ? 15.527 0.834 16.503 1.00 25.97 108 ASN A N 1
ATOM 815 C CA . ASN A 1 111 ? 16.393 1.650 15.635 1.00 24.91 108 ASN A CA 1
ATOM 816 C C . ASN A 1 111 ? 15.677 2.887 15.069 1.00 25.44 108 ASN A C 1
ATOM 817 O O . ASN A 1 111 ? 16.274 3.940 14.919 1.00 23.66 108 ASN A O 1
ATOM 822 N N . GLY A 1 112 ? 14.389 2.742 14.771 1.00 26.94 109 GLY A N 1
ATOM 823 C CA . GLY A 1 112 ? 13.572 3.844 14.276 1.00 28.16 109 GLY A CA 1
ATOM 824 C C . GLY A 1 112 ? 13.461 4.965 15.284 1.00 29.41 109 GLY A C 1
ATOM 825 O O . GLY A 1 112 ? 13.457 6.133 14.899 1.00 31.05 109 GLY A O 1
ATOM 826 N N . THR A 1 113 ? 13.359 4.621 16.573 1.00 29.77 110 THR A N 1
ATOM 827 C CA . THR A 1 113 ? 13.443 5.619 17.647 1.00 30.57 110 THR A CA 1
ATOM 828 C C . THR A 1 113 ? 14.866 6.140 17.775 1.00 30.07 110 THR A C 1
ATOM 829 O O . THR A 1 113 ? 15.096 7.357 17.886 1.00 29.96 110 THR A O 1
ATOM 833 N N . LEU A 1 114 ? 15.827 5.221 17.721 1.00 29.30 111 LEU A N 1
ATOM 834 C CA . LEU A 1 114 ? 17.239 5.569 17.926 1.00 28.98 111 LEU A CA 1
ATOM 835 C C . LEU A 1 114 ? 17.768 6.560 16.865 1.00 28.41 111 LEU A C 1
ATOM 836 O O . LEU A 1 114 ? 18.570 7.434 17.182 1.00 27.99 111 LEU A O 1
ATOM 841 N N . ILE A 1 115 ? 17.300 6.452 15.620 1.00 28.82 112 ILE A N 1
ATOM 842 C CA . ILE A 1 115 ? 17.552 7.489 14.614 1.00 29.25 112 ILE A CA 1
ATOM 843 C C . ILE A 1 115 ? 17.188 8.893 15.127 1.00 29.79 112 ILE A C 1
ATOM 844 O O . ILE A 1 115 ? 17.927 9.862 14.919 1.00 30.02 112 ILE A O 1
ATOM 849 N N . ALA A 1 116 ? 16.033 9.016 15.764 1.00 30.34 113 ALA A N 1
ATOM 850 C CA . ALA A 1 116 ? 15.604 10.317 16.289 1.00 30.93 113 ALA A CA 1
ATOM 851 C C . ALA A 1 116 ? 16.550 10.792 17.390 1.00 30.95 113 ALA A C 1
ATOM 852 O O . ALA A 1 116 ? 16.942 11.985 17.425 1.00 30.77 113 ALA A O 1
ATOM 854 N N . VAL A 1 117 ? 16.924 9.863 18.277 1.00 30.42 114 VAL A N 1
ATOM 855 C CA . VAL A 1 117 ? 17.878 10.137 19.358 1.00 30.39 114 VAL A CA 1
ATOM 856 C C . VAL A 1 117 ? 19.199 10.677 18.805 1.00 30.32 114 VAL A C 1
ATOM 857 O O . VAL A 1 117 ? 19.728 11.678 19.305 1.00 31.03 114 VAL A O 1
ATOM 861 N N . ASN A 1 118 ? 19.688 10.015 17.759 1.00 30.14 115 ASN A N 1
ATOM 862 C CA . ASN A 1 118 ? 20.952 10.330 17.095 1.00 30.40 115 ASN A CA 1
ATOM 863 C C . ASN A 1 118 ? 20.869 11.712 16.488 1.00 30.72 115 ASN A C 1
ATOM 864 O O . ASN A 1 118 ? 21.749 12.538 16.685 1.00 30.82 115 ASN A O 1
ATOM 869 N N . LEU A 1 119 ? 19.798 11.973 15.746 1.00 31.22 116 LEU A N 1
ATOM 870 C CA . LEU A 1 119 ? 19.590 13.283 15.164 1.00 31.97 116 LEU A CA 1
ATOM 871 C C . LEU A 1 119 ? 19.523 14.367 16.236 1.00 33.04 116 LEU A C 1
ATOM 872 O O . LEU A 1 119 ? 20.066 15.467 16.041 1.00 32.48 116 LEU A O 1
ATOM 877 N N . ARG A 1 120 ? 18.897 14.069 17.373 1.00 34.22 117 ARG A N 1
ATOM 878 C CA . ARG A 1 120 ? 18.780 15.072 18.434 1.00 36.08 117 ARG A CA 1
ATOM 879 C C . ARG A 1 120 ? 20.088 15.292 19.178 1.00 35.40 117 ARG A C 1
ATOM 880 O O . ARG A 1 120 ? 20.362 16.419 19.598 1.00 35.62 117 ARG A O 1
ATOM 888 N N . HIS A 1 121 ? 20.878 14.225 19.351 1.00 34.83 118 HIS A N 1
ATOM 889 C CA . HIS A 1 121 ? 22.222 14.356 19.926 1.00 34.80 118 HIS A CA 1
ATOM 890 C C . HIS A 1 121 ? 23.056 15.303 19.061 1.00 33.58 118 HIS A C 1
ATOM 891 O O . HIS A 1 121 ? 23.652 16.259 19.567 1.00 34.08 118 HIS A O 1
ATOM 898 N N . THR A 1 122 ? 23.088 15.019 17.761 1.00 32.74 119 THR A N 1
ATOM 899 C CA . THR A 1 122 ? 23.772 15.848 16.790 1.00 32.46 119 THR A CA 1
ATOM 900 C C . THR A 1 122 ? 23.281 17.308 16.789 1.00 33.01 119 THR A C 1
ATOM 901 O O . THR A 1 122 ? 24.079 18.245 16.885 1.00 33.00 119 THR A O 1
ATOM 905 N N . GLN A 1 123 ? 21.973 17.495 16.691 1.00 33.59 120 GLN A N 1
ATOM 906 C CA . GLN A 1 123 ? 21.376 18.822 16.717 1.00 35.28 120 GLN A CA 1
ATOM 907 C C . GLN A 1 123 ? 21.794 19.647 17.946 1.00 35.88 120 GLN A C 1
ATOM 908 O O . GLN A 1 123 ? 22.182 20.811 17.813 1.00 35.00 120 GLN A O 1
ATOM 914 N N . GLU A 1 124 ? 21.731 19.045 19.131 1.00 37.13 121 GLU A N 1
ATOM 915 C CA . GLU A 1 124 ? 22.099 19.751 20.359 1.00 39.13 121 GLU A CA 1
ATOM 916 C C . GLU A 1 124 ? 23.604 20.049 20.478 1.00 38.82 121 GLU A C 1
ATOM 917 O O . GLU A 1 124 ? 23.983 21.108 20.983 1.00 39.08 121 GLU A O 1
ATOM 923 N N . SER A 1 125 ? 24.454 19.105 20.076 1.00 38.69 122 SER A N 1
ATOM 924 C CA . SER A 1 125 ? 25.910 19.330 20.098 1.00 39.17 122 SER A CA 1
ATOM 925 C C . SER A 1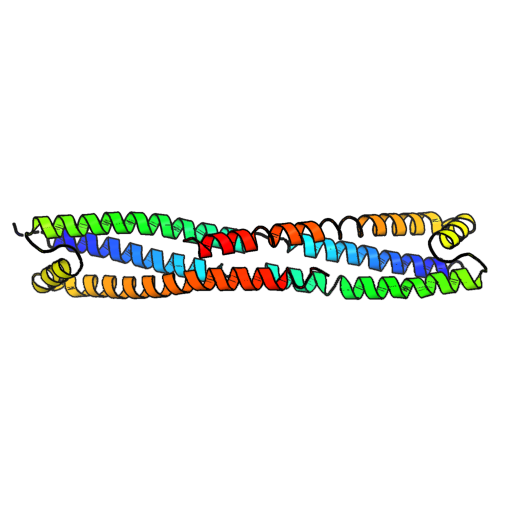 125 ? 26.277 20.472 19.168 1.00 39.21 122 SER A C 1
ATOM 926 O O . SER A 1 125 ? 27.049 21.351 19.531 1.00 39.42 122 SER A O 1
ATOM 929 N N . LEU A 1 126 ? 25.731 20.439 17.955 1.00 39.57 123 LEU A N 1
ATOM 930 C CA . LEU A 1 126 ? 25.976 21.491 16.978 1.00 40.35 123 LEU A CA 1
ATOM 931 C C . LEU A 1 126 ? 25.365 22.833 17.396 1.00 42.09 123 LEU A C 1
ATOM 932 O O . LEU A 1 126 ? 25.982 23.894 17.194 1.00 41.78 123 LEU A O 1
ATOM 937 N N A ASP A 1 127 ? 24.164 22.806 17.965 0.50 43.10 124 ASP A N 1
ATOM 938 N N B ASP A 1 127 ? 24.165 22.782 17.976 0.50 43.12 124 ASP A N 1
ATOM 939 C CA A ASP A 1 127 ? 23.527 24.055 18.365 0.50 44.39 124 ASP A CA 1
ATOM 940 C CA B ASP A 1 127 ? 23.466 23.982 18.444 0.50 44.45 124 ASP A CA 1
ATOM 941 C C A ASP A 1 127 ? 24.244 24.720 19.545 0.50 45.21 124 ASP A C 1
ATOM 942 C C B ASP A 1 127 ? 24.269 24.703 19.518 0.50 45.18 124 ASP A C 1
ATOM 943 O O A ASP A 1 127 ? 24.172 25.932 19.691 0.50 45.68 124 ASP A O 1
ATOM 944 O O B ASP A 1 127 ? 24.287 25.923 19.567 0.50 45.46 124 ASP A O 1
ATOM 953 N N . ALA A 1 128 ? 24.926 23.936 20.379 1.00 46.04 125 ALA A N 1
ATOM 954 C CA . ALA A 1 128 ? 25.722 24.490 21.480 1.00 48.04 125 ALA A CA 1
ATOM 955 C C . ALA A 1 128 ? 26.963 25.244 20.980 1.00 49.70 125 ALA A C 1
ATOM 956 O O . ALA A 1 128 ? 27.463 26.135 21.673 1.00 50.68 125 ALA A O 1
ATOM 958 N N . LEU A 1 129 ? 27.456 24.904 19.786 1.00 51.01 126 LEU A N 1
ATOM 959 C CA . LEU A 1 129 ? 28.592 25.629 19.194 1.00 52.44 126 LEU A CA 1
ATOM 960 C C . LEU A 1 129 ? 28.189 27.024 18.639 1.00 54.56 126 LEU A C 1
ATOM 961 O O . LEU A 1 129 ? 29.055 27.838 18.329 1.00 54.73 126 LEU A O 1
ATOM 966 N N . ARG A 1 130 ? 26.880 27.308 18.580 1.00 57.26 127 ARG A N 1
ATOM 967 C CA . ARG A 1 130 ? 26.324 28.467 17.832 1.00 59.14 127 ARG A CA 1
ATOM 968 C C . ARG A 1 130 ? 26.722 29.875 18.268 1.00 60.39 127 ARG A C 1
ATOM 969 O O . ARG A 1 130 ? 26.511 30.827 17.502 1.00 61.55 127 ARG A O 1
ATOM 977 N N . GLN A 1 131 ? 27.249 30.037 19.482 1.00 61.18 128 GLN A N 1
ATOM 978 C CA . GLN A 1 131 ? 27.586 31.378 19.984 1.00 61.65 128 GLN A CA 1
ATOM 979 C C . GLN A 1 131 ? 28.250 31.307 21.354 1.00 61.95 128 GLN A C 1
ATOM 980 O O . GLN A 1 131 ? 29.475 31.358 21.452 1.00 61.66 128 GLN A O 1
ATOM 982 N N . ASN B 1 2 ? -6.494 -30.202 -2.835 1.00 67.81 -1 ASN B N 1
ATOM 983 C CA . ASN B 1 2 ? -5.021 -30.381 -3.043 1.00 68.39 -1 ASN B CA 1
ATOM 984 C C . ASN B 1 2 ? -4.271 -30.698 -1.738 1.00 70.67 -1 ASN B C 1
ATOM 985 O O . ASN B 1 2 ? -4.700 -30.298 -0.641 1.00 72.25 -1 ASN B O 1
ATOM 990 N N . ALA B 1 3 ? -3.144 -31.401 -1.888 1.00 70.53 0 ALA B N 1
ATOM 991 C CA . ALA B 1 3 ? -2.276 -31.789 -0.772 1.00 72.22 0 ALA B CA 1
ATOM 992 C C . ALA B 1 3 ? -1.119 -30.777 -0.569 1.00 69.95 0 ALA B C 1
ATOM 993 O O . ALA B 1 3 ? -0.569 -30.247 -1.539 1.00 67.68 0 ALA B O 1
ATOM 1003 N N . ASN B 1 5 ? 2.436 -29.495 -0.355 1.00 62.96 2 ASN B N 1
ATOM 1004 C CA . ASN B 1 5 ? 3.807 -29.813 -0.724 1.00 61.63 2 ASN B CA 1
ATOM 1005 C C . ASN B 1 5 ? 4.741 -29.447 0.446 1.00 59.27 2 ASN B C 1
ATOM 1006 O O . ASN B 1 5 ? 5.207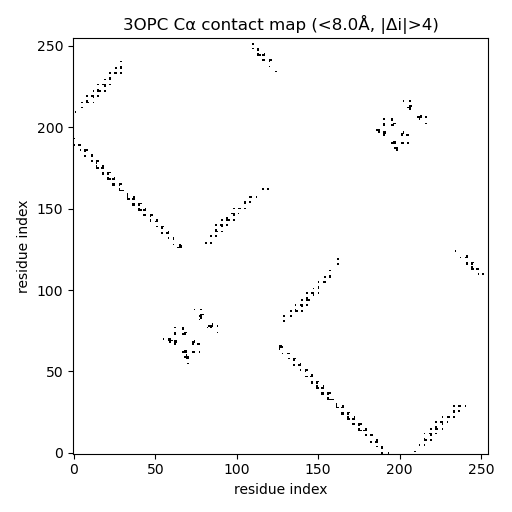 -28.311 0.552 1.00 56.52 2 ASN B O 1
ATOM 1011 N N . SER B 1 6 ? 4.986 -30.426 1.318 1.00 59.50 3 SER B N 1
ATOM 1012 C CA . SER B 1 6 ? 5.776 -30.228 2.535 1.00 57.32 3 SER B CA 1
ATOM 1013 C C . SER B 1 6 ? 7.209 -29.809 2.226 1.00 52.35 3 SER B C 1
ATOM 1014 O O . SER B 1 6 ? 7.782 -28.985 2.920 1.00 49.86 3 SER B O 1
ATOM 1017 N N . ALA B 1 7 ? 7.781 -30.387 1.179 1.00 50.67 4 ALA B N 1
ATOM 1018 C CA . ALA B 1 7 ? 9.103 -30.025 0.732 1.00 46.67 4 ALA B CA 1
ATOM 1019 C C . ALA B 1 7 ? 9.133 -28.564 0.290 1.00 42.31 4 ALA B C 1
ATOM 1020 O O . ALA B 1 7 ? 10.077 -27.826 0.608 1.00 41.07 4 ALA B O 1
ATOM 1022 N N . ALA B 1 8 ? 8.110 -28.129 -0.439 1.00 30.94 5 ALA B N 1
ATOM 1023 C CA . ALA B 1 8 ? 8.122 -26.780 -0.959 1.00 29.38 5 ALA B CA 1
ATOM 1024 C C . ALA B 1 8 ? 8.034 -25.802 0.212 1.00 27.12 5 ALA B C 1
ATOM 1025 O O . ALA B 1 8 ? 8.664 -24.745 0.203 1.00 26.39 5 ALA B O 1
ATOM 1027 N N . LEU B 1 9 ? 7.261 -26.165 1.223 1.00 25.26 6 LEU B N 1
ATOM 1028 C CA . LEU B 1 9 ? 7.049 -25.258 2.341 1.00 24.90 6 LEU B CA 1
ATOM 1029 C C . LEU B 1 9 ? 8.317 -25.165 3.185 1.00 23.61 6 LEU B C 1
ATOM 1030 O O . LEU B 1 9 ? 8.714 -24.085 3.553 1.00 22.00 6 LEU B O 1
ATOM 1035 N N . LYS B 1 10 ? 8.982 -26.296 3.420 1.00 23.82 7 LYS B N 1
ATOM 1036 C CA . LYS B 1 10 ? 10.248 -26.292 4.141 1.00 24.39 7 LYS B CA 1
ATOM 1037 C C . LYS B 1 10 ? 11.229 -25.344 3.458 1.00 23.66 7 LYS B C 1
ATOM 1038 O O . LYS B 1 10 ? 11.843 -24.524 4.079 1.00 23.62 7 LYS B O 1
ATOM 1044 N N . SER B 1 11 ? 11.353 -25.489 2.154 1.00 24.31 8 SER B N 1
ATOM 1045 C CA . SER B 1 11 ? 12.256 -24.686 1.359 1.00 24.70 8 SER B CA 1
ATOM 1046 C C . SER B 1 11 ? 11.976 -23.197 1.530 1.00 23.75 8 SER B C 1
ATOM 1047 O O . SER B 1 11 ? 12.887 -22.404 1.701 1.00 22.75 8 SER B O 1
ATOM 1050 N N . CYS B 1 12 ? 10.699 -22.840 1.478 1.00 23.63 9 CYS B N 1
ATOM 1051 C CA . CYS B 1 12 ? 10.294 -21.469 1.596 1.00 23.67 9 CYS B CA 1
ATOM 1052 C C . CYS B 1 12 ? 10.614 -20.969 3.001 1.00 22.56 9 CYS B C 1
ATOM 1053 O O . CYS B 1 12 ? 11.241 -19.937 3.155 1.00 21.29 9 CYS B O 1
ATOM 1056 N N . LEU B 1 13 ? 10.223 -21.729 4.014 1.00 21.73 10 LEU B N 1
ATOM 1057 C CA . LEU B 1 13 ? 10.485 -21.318 5.390 1.00 21.94 10 LEU B CA 1
ATOM 1058 C C . LEU B 1 13 ? 12.011 -21.204 5.663 1.00 22.70 10 LEU B C 1
ATOM 1059 O O . LEU B 1 13 ? 12.423 -20.312 6.391 1.00 24.31 10 LEU B O 1
ATOM 1064 N N . GLU B 1 14 ? 12.845 -22.085 5.090 1.00 23.08 11 GLU B N 1
ATOM 1065 C CA . GLU B 1 14 ? 14.314 -21.956 5.262 1.00 23.77 11 GLU B CA 1
ATOM 1066 C C . GLU B 1 14 ? 14.843 -20.663 4.680 1.00 23.60 11 GLU B C 1
ATOM 1067 O O . GLU B 1 14 ? 15.630 -19.947 5.341 1.00 24.15 11 GLU B O 1
ATOM 1073 N N . ARG B 1 15 ? 14.429 -20.363 3.448 1.00 23.85 12 ARG B N 1
ATOM 1074 C CA . ARG B 1 15 ? 14.892 -19.150 2.806 1.00 25.06 12 ARG B CA 1
ATOM 1075 C C . ARG B 1 15 ? 14.379 -17.929 3.536 1.00 24.42 12 ARG B C 1
ATOM 1076 O O . ARG B 1 15 ? 15.113 -16.957 3.643 1.00 24.71 12 ARG B O 1
ATOM 1084 N N . GLU B 1 16 ? 13.148 -17.968 4.061 1.00 23.27 13 GLU B N 1
ATOM 1085 C CA . GLU B 1 16 ? 12.625 -16.810 4.794 1.00 22.80 13 GLU B CA 1
ATOM 1086 C C . GLU B 1 16 ? 13.431 -16.567 6.024 1.00 22.56 13 GLU B C 1
ATOM 1087 O O . GLU B 1 16 ? 13.833 -15.422 6.295 1.00 23.03 13 GLU B O 1
ATOM 1093 N N . ASN B 1 17 ? 13.678 -17.640 6.766 1.00 22.40 14 ASN B N 1
ATOM 1094 C CA . ASN B 1 17 ? 14.398 -17.543 8.027 1.00 22.24 14 ASN B CA 1
ATOM 1095 C C . ASN B 1 17 ? 15.839 -17.091 7.814 1.00 22.88 14 ASN B C 1
ATOM 1096 O O . ASN B 1 17 ? 16.374 -16.348 8.648 1.00 22.37 14 ASN B O 1
ATOM 1101 N N . ALA B 1 18 ? 16.459 -17.517 6.716 1.00 23.25 15 ALA B N 1
ATOM 1102 C CA . ALA B 1 18 ? 17.795 -17.015 6.399 1.00 24.74 15 ALA B CA 1
ATOM 1103 C C . ALA B 1 18 ? 17.779 -15.511 6.064 1.00 25.05 15 ALA B C 1
ATOM 1104 O O . ALA B 1 18 ? 18.705 -14.807 6.423 1.00 25.78 15 ALA B O 1
ATOM 1106 N N . LEU B 1 19 ? 16.735 -15.026 5.397 1.00 24.52 16 LEU B N 1
ATOM 1107 C CA . LEU B 1 19 ? 16.604 -13.609 5.128 1.00 23.85 16 LEU B CA 1
ATOM 1108 C C . LEU B 1 19 ? 16.336 -12.820 6.414 1.00 23.24 16 LEU B C 1
ATOM 1109 O O . LEU B 1 19 ? 16.894 -11.746 6.628 1.00 22.93 16 LEU B O 1
ATOM 1114 N N . VAL B 1 20 ? 15.509 -13.352 7.290 1.00 21.76 17 VAL B N 1
ATOM 1115 C CA . VAL B 1 20 ? 15.268 -12.647 8.537 1.00 21.74 17 VAL B CA 1
ATOM 1116 C C . VAL B 1 20 ? 16.581 -12.514 9.315 1.00 22.02 17 VAL B C 1
ATOM 1117 O O . VAL B 1 20 ? 16.894 -11.433 9.850 1.00 23.23 17 VAL B O 1
ATOM 1121 N N . VAL B 1 21 ? 17.359 -13.583 9.339 1.00 22.80 18 VAL B N 1
ATOM 1122 C CA . VAL B 1 21 ? 18.675 -13.56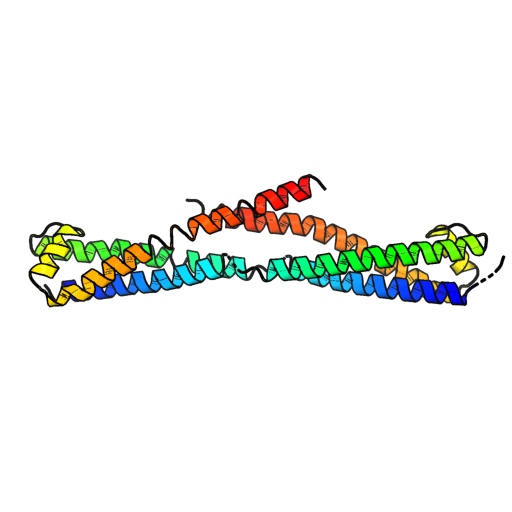4 9.973 1.00 23.44 18 VAL B CA 1
ATOM 1123 C C . VAL B 1 21 ? 19.589 -12.540 9.324 1.00 23.63 18 VAL B C 1
ATOM 1124 O O . VAL B 1 21 ? 20.278 -11.814 10.032 1.00 23.45 18 VAL B O 1
ATOM 1128 N N . GLU B 1 22 ? 19.613 -12.457 7.995 1.00 24.17 19 GLU B N 1
ATOM 1129 C CA . GLU B 1 22 ? 20.438 -11.425 7.363 1.00 25.55 19 GLU B CA 1
ATOM 1130 C C . GLU B 1 22 ? 19.903 -10.063 7.774 1.00 24.49 19 GLU B C 1
ATOM 1131 O O . GLU B 1 22 ? 20.657 -9.097 7.965 1.00 24.49 19 GLU B O 1
ATOM 1137 N N . PHE B 1 23 ? 18.579 -9.982 7.918 1.00 23.33 20 PHE B N 1
ATOM 1138 C CA . PHE B 1 23 ? 17.946 -8.737 8.325 1.00 22.50 20 PHE B CA 1
ATOM 1139 C C . PHE B 1 23 ? 18.335 -8.332 9.764 1.00 22.70 20 PHE B C 1
ATOM 1140 O O . PHE B 1 23 ? 18.515 -7.139 10.054 1.00 21.55 20 PHE B O 1
ATOM 1148 N N . LEU B 1 24 ? 18.466 -9.313 10.656 1.00 22.04 21 LEU B N 1
ATOM 1149 C CA . LEU B 1 24 ? 18.968 -9.040 12.007 1.00 22.29 21 LEU B CA 1
ATOM 1150 C C . LEU B 1 24 ? 20.426 -8.541 11.941 1.00 23.43 21 LEU B C 1
ATOM 1151 O O . LEU B 1 24 ? 20.787 -7.610 12.652 1.00 23.85 21 LEU B O 1
ATOM 1156 N N . HIS B 1 25 ? 21.235 -9.108 11.051 1.00 24.71 22 HIS B N 1
ATOM 1157 C CA . HIS B 1 25 ? 22.593 -8.607 10.890 1.00 26.03 22 HIS B CA 1
ATOM 1158 C C . HIS B 1 25 ? 22.622 -7.155 10.381 1.00 24.64 22 HIS B C 1
ATOM 1159 O O . HIS B 1 25 ? 23.392 -6.355 10.889 1.00 24.65 22 HIS B O 1
ATOM 1166 N N . ALA B 1 26 ? 21.770 -6.827 9.407 1.00 23.76 23 ALA B N 1
ATOM 1167 C CA . ALA B 1 26 ? 21.652 -5.454 8.901 1.00 23.24 23 ALA B CA 1
ATOM 1168 C C . ALA B 1 26 ? 21.163 -4.510 9.988 1.00 23.38 23 ALA B C 1
ATOM 1169 O O . ALA B 1 26 ? 21.615 -3.349 10.061 1.00 22.85 23 ALA B O 1
ATOM 1171 N N . LEU B 1 27 ? 20.249 -4.988 10.820 1.00 22.18 24 LEU B N 1
ATOM 1172 C CA . LEU B 1 27 ? 19.805 -4.185 11.955 1.00 22.92 24 LEU B CA 1
ATOM 1173 C C . LEU B 1 27 ? 20.951 -3.901 12.934 1.00 23.13 24 LEU B C 1
ATOM 1174 O O . LEU B 1 27 ? 21.059 -2.795 13.420 1.00 24.18 24 LEU B O 1
ATOM 1179 N N . GLU B 1 28 ? 21.794 -4.890 13.212 1.00 24.68 25 GLU B N 1
ATOM 1180 C CA . GLU B 1 28 ? 22.959 -4.670 14.094 1.00 26.49 25 GLU B CA 1
ATOM 1181 C C . GLU B 1 28 ? 23.889 -3.614 13.497 1.00 25.79 25 GLU B C 1
ATOM 1182 O O . GLU B 1 28 ? 24.367 -2.753 14.216 1.00 25.88 25 GLU B O 1
ATOM 1188 N N . ALA B 1 29 ? 24.125 -3.692 12.191 1.00 24.93 26 ALA B N 1
ATOM 1189 C CA . ALA B 1 29 ? 24.921 -2.699 11.491 1.00 25.57 26 ALA B CA 1
ATOM 1190 C C . ALA B 1 29 ? 24.269 -1.309 11.601 1.00 24.59 26 ALA B C 1
ATOM 1191 O O . ALA B 1 29 ? 24.960 -0.309 11.794 1.00 23.37 26 ALA B O 1
ATOM 1193 N N . GLU B 1 30 ? 22.947 -1.244 11.468 1.00 23.90 27 GLU B N 1
ATOM 1194 C CA . GLU B 1 30 ? 22.252 0.035 11.624 1.00 23.64 27 GLU B CA 1
ATOM 1195 C C . GLU B 1 30 ? 22.458 0.643 13.020 1.00 23.59 27 GLU B C 1
ATOM 1196 O O . GLU B 1 30 ? 22.776 1.848 13.148 1.00 23.31 27 GLU B O 1
ATOM 1202 N N . THR B 1 31 ? 22.313 -0.191 14.053 1.00 23.15 28 THR B N 1
ATOM 1203 C CA . THR B 1 31 ? 22.491 0.264 15.452 1.00 23.64 28 THR B CA 1
ATOM 1204 C C . THR B 1 31 ? 23.941 0.775 15.628 1.00 24.83 28 THR B C 1
ATOM 1205 O O . THR B 1 31 ? 24.171 1.866 16.143 1.00 22.43 28 THR B O 1
ATOM 1209 N N . GLU B 1 32 ? 24.899 0.001 15.122 1.00 26.33 29 GLU B N 1
ATOM 1210 C CA . GLU B 1 32 ? 26.302 0.364 15.214 1.00 29.17 29 GLU B CA 1
ATOM 1211 C C . GLU B 1 32 ? 26.574 1.724 14.584 1.00 29.13 29 GLU B C 1
ATOM 1212 O O . GLU B 1 32 ? 27.256 2.565 15.187 1.00 29.79 29 GLU B O 1
ATOM 1218 N N . ALA B 1 33 ? 26.003 1.952 13.409 1.00 27.95 30 ALA B N 1
ATOM 1219 C CA . ALA B 1 33 ? 26.139 3.241 12.739 1.00 27.83 30 ALA B CA 1
ATOM 1220 C C . ALA B 1 33 ? 25.503 4.378 13.548 1.00 28.31 30 ALA B C 1
ATOM 1221 O O . ALA B 1 33 ? 26.086 5.457 13.647 1.00 27.64 30 ALA B O 1
ATOM 1223 N N . LEU B 1 34 ? 24.330 4.125 14.133 1.00 28.76 31 LEU B N 1
ATOM 1224 C CA . LEU B 1 34 ? 23.608 5.146 14.896 1.00 29.37 31 LEU B CA 1
ATOM 1225 C C . LEU B 1 34 ? 24.329 5.479 16.207 1.00 30.36 31 LEU B C 1
ATOM 1226 O O . LEU B 1 34 ? 24.173 6.550 16.730 1.00 29.91 31 LEU B O 1
ATOM 1239 N N . ASP B 1 36 ? 27.681 5.383 16.486 1.00 31.28 33 ASP B N 1
ATOM 1240 C CA . ASP B 1 36 ? 29.030 5.826 16.138 1.00 31.14 33 ASP B CA 1
ATOM 1241 C C . ASP B 1 36 ? 29.101 7.342 16.343 1.00 31.25 33 ASP B C 1
ATOM 1242 O O . ASP B 1 36 ? 28.608 8.107 15.511 1.00 30.34 33 ASP B O 1
ATOM 1247 N N . ARG B 1 37 ? 29.726 7.748 17.450 1.00 31.68 34 ARG B N 1
ATOM 1248 C CA . ARG B 1 37 ? 29.955 9.163 17.773 1.00 32.16 34 ARG B CA 1
ATOM 1249 C C . ARG B 1 37 ? 31.409 9.608 17.550 1.00 31.10 34 ARG B C 1
ATOM 1250 O O . ARG B 1 37 ? 31.833 10.606 18.137 1.00 30.39 34 ARG B O 1
ATOM 1258 N N . ARG B 1 38 ? 32.182 8.874 16.752 1.00 31.09 35 ARG B N 1
ATOM 1259 C CA . ARG B 1 38 ? 33.583 9.232 16.536 1.00 31.17 35 ARG B CA 1
ATOM 1260 C C . ARG B 1 38 ? 33.718 10.647 16.002 1.00 29.68 35 ARG B C 1
ATOM 1261 O O . ARG B 1 38 ? 34.533 11.400 16.488 1.00 29.94 35 ARG B O 1
ATOM 1269 N N . ALA B 1 39 ? 32.911 11.011 15.018 1.00 28.74 36 ALA B N 1
ATOM 1270 C CA . ALA B 1 39 ? 32.940 12.370 14.494 1.00 28.29 36 ALA B CA 1
ATOM 1271 C C . ALA B 1 39 ? 32.527 13.389 15.570 1.00 28.15 36 ALA B C 1
ATOM 1272 O O . ALA B 1 39 ? 33.110 14.480 15.642 1.00 27.05 36 ALA B O 1
ATOM 1274 N N . HIS B 1 40 ? 31.549 13.036 16.398 1.00 28.39 37 HIS B N 1
ATOM 1275 C CA . HIS B 1 40 ? 31.107 13.954 17.461 1.00 29.78 37 HIS B CA 1
ATOM 1276 C C . HIS B 1 40 ? 32.272 14.240 18.406 1.00 29.62 37 HIS B C 1
ATOM 1277 O O . HIS B 1 40 ? 32.546 15.411 18.700 1.00 29.51 37 HIS B O 1
ATOM 1284 N N . GLU B 1 41 ? 32.947 13.177 18.870 1.00 29.19 38 GLU B N 1
ATOM 1285 C CA . GLU B 1 41 ? 34.062 13.290 19.812 1.00 29.41 38 GLU B CA 1
ATOM 1286 C C . GLU B 1 41 ? 35.235 14.084 19.259 1.00 27.84 38 GLU B C 1
ATOM 1287 O O . GLU B 1 41 ? 35.857 14.862 19.971 1.00 26.37 38 GLU B O 1
ATOM 1293 N N . SER B 1 42 ? 35.551 13.839 17.988 1.00 26.70 39 SER B N 1
ATOM 1294 C CA . SER B 1 42 ? 36.599 14.581 17.281 1.00 26.78 39 SER B CA 1
ATOM 1295 C C . SER B 1 42 ? 36.298 16.074 17.181 1.00 25.92 39 SER B C 1
ATOM 1296 O O . SER B 1 42 ? 37.194 16.926 17.392 1.00 25.85 39 SER B O 1
ATOM 1299 N N . LEU B 1 43 ? 35.047 16.374 16.854 1.00 24.82 40 LEU B N 1
ATOM 1300 C CA . LEU B 1 43 ? 34.574 17.742 16.851 1.00 24.36 40 LEU B CA 1
ATOM 1301 C C . LEU B 1 43 ? 34.768 18.386 18.216 1.00 24.63 40 LEU B C 1
ATOM 1302 O O . LEU B 1 43 ? 35.349 19.471 18.310 1.00 22.27 40 LEU B O 1
ATOM 1307 N N . GLN B 1 44 ? 34.287 17.725 19.273 1.00 25.57 41 GLN B N 1
ATOM 1308 C CA . GLN B 1 44 ? 34.408 18.316 20.611 1.00 27.12 41 GLN B CA 1
ATOM 1309 C C . GLN B 1 44 ? 35.855 18.616 20.958 1.00 26.13 41 GLN B C 1
ATOM 1310 O O . GLN B 1 44 ? 36.120 19.667 21.491 1.00 27.10 41 GLN B O 1
ATOM 1316 N N . ALA B 1 45 ? 36.775 17.711 20.638 1.00 25.22 42 ALA B N 1
ATOM 1317 C CA . ALA B 1 45 ? 38.174 17.891 20.979 1.00 24.84 42 ALA B CA 1
ATOM 1318 C C . ALA B 1 45 ? 38.773 19.055 20.198 1.00 23.97 42 ALA B C 1
ATOM 1319 O O . ALA B 1 45 ? 39.502 19.851 20.774 1.00 24.44 42 ALA B O 1
ATOM 1321 N N . ALA B 1 46 ? 38.466 19.150 18.906 1.00 22.47 43 ALA B N 1
ATOM 1322 C CA . ALA B 1 46 ? 38.902 20.267 18.087 1.00 21.68 43 ALA B CA 1
ATOM 1323 C C . ALA B 1 46 ? 38.425 21.576 18.678 1.00 22.24 43 ALA B C 1
ATOM 1324 O O . ALA B 1 46 ? 39.198 22.524 18.784 1.00 22.38 43 ALA B O 1
ATOM 1326 N N . VAL B 1 47 ? 37.167 21.631 19.078 1.00 23.13 44 VAL B N 1
ATOM 1327 C CA . VAL B 1 47 ? 36.582 22.866 19.586 1.00 24.92 44 VAL B CA 1
ATOM 1328 C C . VAL B 1 47 ? 37.197 23.310 20.930 1.00 26.45 44 VAL B C 1
ATOM 1329 O O . VAL B 1 47 ? 37.455 24.489 21.138 1.00 25.88 44 VAL B O 1
ATOM 1333 N N . GLN B 1 48 ? 37.460 22.352 21.809 1.00 28.19 45 GLN B N 1
ATOM 1334 C CA . GLN B 1 48 ? 38.114 22.638 23.070 1.00 30.21 45 GLN B CA 1
ATOM 1335 C C . GLN B 1 48 ? 39.563 23.115 22.874 1.00 29.56 45 GLN B C 1
ATOM 1336 O O . GLN B 1 48 ? 40.016 24.006 23.599 1.00 29.54 45 GLN B O 1
ATOM 1342 N N A ARG B 1 49 ? 40.250 22.528 21.892 0.50 28.85 46 ARG B N 1
ATOM 1343 N N B ARG B 1 49 ? 40.274 22.544 21.903 0.50 28.99 46 ARG B N 1
ATOM 1344 C CA A ARG B 1 49 ? 41.609 22.922 21.522 0.50 28.58 46 ARG B CA 1
ATOM 1345 C CA B ARG B 1 49 ? 41.640 22.985 21.616 0.50 28.88 46 ARG B CA 1
ATOM 1346 C C A ARG B 1 49 ? 41.646 24.369 21.018 0.50 27.82 46 ARG B C 1
ATOM 1347 C C B ARG B 1 49 ? 41.660 24.398 21.020 0.50 27.97 46 ARG B C 1
ATOM 1348 O O A ARG B 1 49 ? 42.506 25.143 21.427 0.50 27.28 46 ARG B O 1
ATOM 1349 O O B ARG B 1 49 ? 42.529 25.188 21.373 0.50 27.42 46 ARG B O 1
ATOM 1364 N N . LYS B 1 50 ? 40.700 24.724 20.145 1.00 27.26 47 LYS B N 1
ATOM 1365 C CA . LYS B 1 50 ? 40.590 26.084 19.588 1.00 26.61 47 LYS B CA 1
ATOM 1366 C C . LYS B 1 50 ? 40.369 27.118 20.686 1.00 27.64 47 LYS B C 1
ATOM 1367 O O . LYS B 1 50 ? 40.950 28.204 20.698 1.00 27.15 47 LYS B O 1
ATOM 1373 N N . GLU B 1 51 ? 39.494 26.767 21.604 1.00 28.46 48 GLU B N 1
ATOM 1374 C CA . GLU B 1 51 ? 39.186 27.646 22.722 1.00 29.88 48 GLU B CA 1
ATOM 1375 C C . GLU B 1 51 ? 40.422 28.011 23.577 1.00 28.67 48 GLU B C 1
ATOM 1376 O O . GLU B 1 51 ? 40.645 29.177 23.847 1.00 27.20 48 GLU B O 1
ATOM 1382 N N . THR B 1 52 ? 41.217 27.018 23.964 1.00 28.64 49 THR B N 1
ATOM 1383 C CA . THR B 1 52 ? 42.414 27.244 24.785 1.00 28.50 49 THR B CA 1
ATOM 1384 C C . THR B 1 52 ? 43.433 28.053 24.018 1.00 27.82 49 THR B C 1
ATOM 1385 O O . THR B 1 52 ? 43.990 29.005 24.541 1.00 28.12 49 THR B O 1
ATOM 1389 N N . LEU B 1 53 ? 43.636 27.697 22.754 1.00 26.02 50 LEU B N 1
ATOM 1390 C CA . LEU B 1 53 ? 44.537 28.427 21.873 1.00 24.88 50 LEU B CA 1
ATOM 1391 C C . LEU B 1 53 ? 44.086 29.864 21.655 1.00 25.17 50 LEU B C 1
ATOM 1392 O O . LEU B 1 53 ? 44.908 30.773 21.768 1.00 25.58 50 LEU B O 1
ATOM 1397 N N . ALA B 1 54 ? 42.801 30.067 21.346 1.00 25.45 51 ALA B N 1
ATOM 1398 C CA . ALA B 1 54 ? 42.233 31.410 21.149 1.00 25.35 51 ALA B CA 1
ATOM 1399 C C . ALA B 1 54 ? 42.462 32.269 22.387 1.00 26.66 51 ALA B C 1
ATOM 1400 O O . ALA B 1 54 ? 42.883 33.417 22.272 1.00 26.33 51 ALA B O 1
ATOM 1402 N N . ASP B 1 55 ? 42.176 31.695 23.559 1.00 28.07 52 ASP B N 1
ATOM 1403 C CA . ASP B 1 55 ? 42.419 32.330 24.872 1.00 29.99 52 ASP B CA 1
ATOM 1404 C C . ASP B 1 55 ? 43.872 32.690 25.132 1.00 28.90 52 ASP B C 1
ATOM 1405 O O . ASP B 1 55 ? 44.157 33.796 25.586 1.00 30.01 52 ASP B O 1
ATOM 1410 N N . ASP B 1 56 ? 44.784 31.761 24.870 1.00 27.88 53 ASP B N 1
ATOM 1411 C CA . ASP B 1 56 ? 46.208 32.051 24.996 1.00 27.53 53 ASP B CA 1
ATOM 1412 C C . ASP B 1 56 ? 46.642 33.105 24.001 1.00 26.39 53 ASP B C 1
ATOM 1413 O O . ASP B 1 56 ? 47.461 33.974 24.325 1.00 26.24 53 ASP B O 1
ATOM 1418 N N . LEU B 1 57 ? 46.105 33.044 22.790 1.00 25.56 54 LEU B N 1
ATOM 1419 C CA . LEU B 1 57 ? 46.499 33.999 21.783 1.00 25.11 54 LEU B CA 1
ATOM 1420 C C . LEU B 1 57 ? 46.084 35.396 22.207 1.00 26.07 54 LEU B C 1
ATOM 1421 O O . LEU B 1 57 ? 46.893 36.322 22.182 1.00 24.95 54 LEU B O 1
ATOM 1426 N N . ALA B 1 58 ? 44.817 35.547 22.593 1.00 27.16 55 ALA B N 1
ATOM 1427 C CA . ALA B 1 58 ? 44.280 36.862 22.966 1.00 28.48 55 ALA B CA 1
ATOM 1428 C C . ALA B 1 58 ? 45.075 37.421 24.132 1.00 29.39 55 ALA B C 1
ATOM 1429 O O . ALA B 1 58 ? 45.341 38.604 24.198 1.00 29.59 55 ALA B O 1
ATOM 1431 N N . GLN B 1 59 ? 45.482 36.561 25.046 1.00 30.23 56 GLN B N 1
ATOM 1432 C CA . GLN B 1 59 ? 46.219 37.046 26.200 1.00 31.30 56 GLN B CA 1
ATOM 1433 C C . GLN B 1 59 ? 47.626 37.423 25.834 1.00 30.81 56 GLN B C 1
ATOM 1434 O O . GLN B 1 59 ? 48.173 38.392 26.372 1.00 31.10 56 GLN B O 1
ATOM 1440 N N . LEU B 1 60 ? 48.197 36.705 24.866 1.00 30.39 57 LEU B N 1
ATOM 1441 C CA . LEU B 1 60 ? 49.557 36.958 24.446 1.00 29.31 57 LEU B CA 1
ATOM 1442 C C . LEU B 1 60 ? 49.597 38.308 23.751 1.00 29.18 57 LEU B C 1
ATOM 1443 O O . LEU B 1 60 ? 50.652 38.914 23.610 1.00 28.40 57 LEU B O 1
ATOM 1448 N N . GLY B 1 61 ? 48.439 38.804 23.327 1.00 29.52 58 GLY B N 1
ATOM 1449 C CA . GLY B 1 61 ? 48.360 40.168 22.757 1.00 29.56 58 GLY B CA 1
ATOM 1450 C C . GLY B 1 61 ? 48.740 41.241 23.775 1.00 29.31 58 GLY B C 1
ATOM 1451 O O . GLY B 1 61 ? 49.267 42.298 23.437 1.00 29.53 58 GLY B O 1
ATOM 1452 N N . ALA B 1 62 ? 48.487 40.963 25.043 1.00 29.46 59 ALA B N 1
ATOM 1453 C CA . ALA B 1 62 ? 48.890 41.883 26.102 1.00 29.43 59 ALA B CA 1
ATOM 1454 C C . ALA B 1 62 ? 50.414 42.036 26.188 1.00 29.02 59 ALA B C 1
ATOM 1455 O O . ALA B 1 62 ? 50.905 43.121 26.524 1.00 28.16 59 ALA B O 1
ATOM 1457 N N . GLU B 1 63 ? 51.170 40.976 25.893 1.00 27.93 60 GLU B N 1
ATOM 1458 C CA . GLU B 1 63 ? 52.628 41.098 25.911 1.00 27.73 60 GLU B CA 1
ATOM 1459 C C . GLU B 1 63 ? 53.123 41.995 24.770 1.00 27.86 60 GLU B C 1
ATOM 1460 O O . GLU B 1 63 ? 53.948 42.905 24.980 1.00 27.45 60 GLU B O 1
ATOM 1466 N N . ARG B 1 64 ? 52.610 41.748 23.573 1.00 27.75 61 ARG B N 1
ATOM 1467 C CA . ARG B 1 64 ? 52.879 42.638 22.455 1.00 28.65 61 ARG B CA 1
ATOM 1468 C C . ARG B 1 64 ? 52.531 44.097 22.811 1.00 29.36 61 ARG B C 1
ATOM 1469 O O . ARG B 1 64 ? 53.347 44.992 22.588 1.00 29.01 61 ARG B O 1
ATOM 1477 N N . ASP B 1 65 ? 51.344 44.340 23.371 1.00 30.60 62 ASP B N 1
ATOM 1478 C CA . ASP B 1 65 ? 50.952 45.736 23.664 1.00 31.74 62 ASP B CA 1
ATOM 1479 C C . ASP B 1 65 ? 51.802 46.345 24.775 1.00 31.85 62 ASP B C 1
ATOM 1480 O O . ASP B 1 65 ? 52.125 47.519 24.721 1.00 31.37 62 ASP B O 1
ATOM 1485 N N . ALA B 1 66 ? 52.165 45.524 25.759 1.00 32.15 63 ALA B N 1
ATOM 1486 C CA . ALA B 1 66 ? 53.090 45.922 26.819 1.00 32.93 63 ALA B CA 1
ATOM 1487 C C . ALA B 1 66 ? 54.449 46.316 26.228 1.00 32.99 63 ALA B C 1
ATOM 1488 O O . ALA B 1 66 ? 55.058 47.293 26.673 1.00 34.12 63 ALA B O 1
ATOM 1490 N N . LEU B 1 67 ? 54.914 45.605 25.201 1.00 32.29 64 LEU B N 1
ATOM 1491 C CA . LEU B 1 67 ? 56.196 45.967 24.591 1.00 32.29 64 LEU B CA 1
ATOM 1492 C C . LEU B 1 67 ? 56.063 47.240 23.757 1.00 33.08 64 LEU B C 1
ATOM 1493 O O . LEU B 1 67 ? 56.930 48.127 23.833 1.00 32.51 64 LEU B O 1
ATOM 1498 N N . LEU B 1 68 ? 54.997 47.325 22.959 1.00 33.11 65 LEU B N 1
ATOM 1499 C CA . LEU B 1 68 ? 54.775 48.506 22.135 1.00 34.45 65 LEU B CA 1
ATOM 1500 C C . LEU B 1 68 ? 54.578 49.755 22.991 1.00 36.37 65 LEU B C 1
ATOM 1501 O O . LEU B 1 68 ? 55.053 50.840 22.645 1.00 36.97 65 LEU B O 1
ATOM 1506 N N . SER B 1 69 ? 53.869 49.599 24.104 1.00 38.02 66 SER B N 1
ATOM 1507 C CA . SER B 1 69 ? 53.590 50.738 24.991 1.00 39.97 66 SER B CA 1
ATOM 1508 C C . SER B 1 69 ? 54.862 51.261 25.652 1.00 40.42 66 SER B C 1
ATOM 1509 O O . SER B 1 69 ? 55.026 52.458 25.812 1.00 41.31 66 SER B O 1
ATOM 1512 N N . GLY B 1 70 ? 55.752 50.350 26.034 1.00 40.58 67 GLY B N 1
ATOM 1513 C CA . GLY B 1 70 ? 57.012 50.694 26.670 1.00 40.94 67 GLY B CA 1
ATOM 1514 C C . GLY B 1 70 ? 57.959 51.430 25.746 1.00 41.27 67 GLY B C 1
ATOM 1515 O O . GLY B 1 70 ? 58.655 52.359 26.178 1.00 41.60 67 GLY B O 1
ATOM 1516 N N . ALA B 1 71 ? 57.980 51.031 24.471 1.00 40.98 68 ALA B N 1
ATOM 1517 C CA . ALA B 1 71 ? 58.784 51.724 23.456 1.00 41.24 68 ALA B CA 1
ATOM 1518 C C . ALA B 1 71 ? 58.087 52.990 22.923 1.00 41.81 68 ALA B C 1
ATOM 1519 O O . ALA B 1 71 ? 58.570 53.606 21.977 1.00 41.77 68 ALA B O 1
ATOM 1521 N N . GLY B 1 72 ? 56.947 53.360 23.505 1.00 42.32 69 GLY B N 1
ATOM 1522 C CA . GLY B 1 72 ? 56.224 54.563 23.090 1.00 43.02 69 GLY B CA 1
ATOM 1523 C C . GLY B 1 72 ? 55.537 54.483 21.729 1.00 42.87 69 GLY B C 1
ATOM 1524 O O . GLY B 1 72 ? 55.374 55.508 21.059 1.00 43.13 69 GLY B O 1
ATOM 1525 N N . LEU B 1 73 ? 55.121 53.278 21.323 1.00 41.96 70 LEU B N 1
ATOM 1526 C CA . LEU B 1 73 ? 54.402 53.087 20.048 1.00 41.78 70 LEU B CA 1
ATOM 1527 C C . LEU B 1 73 ? 52.909 52.808 20.278 1.00 41.41 70 LEU B C 1
ATOM 1528 O O . LEU B 1 73 ? 52.529 52.388 21.362 1.00 41.14 70 LEU B O 1
ATOM 1533 N N . ALA B 1 74 ? 52.081 53.021 19.252 1.00 41.16 71 ALA B N 1
ATOM 1534 C CA . ALA B 1 74 ? 50.666 52.681 19.326 1.00 41.27 71 ALA B CA 1
ATOM 1535 C C . ALA B 1 74 ? 50.520 51.173 19.517 1.00 40.45 71 ALA B C 1
ATOM 1536 O O . ALA B 1 74 ? 51.422 50.394 19.192 1.00 39.71 71 ALA B O 1
ATOM 1538 N N . SER B 1 75 ? 49.391 50.771 20.071 1.00 39.95 72 SER B N 1
ATOM 1539 C CA . SER B 1 75 ? 49.121 49.369 20.309 1.00 39.75 72 SER B CA 1
ATOM 1540 C C . SER B 1 75 ? 48.621 48.685 19.027 1.00 38.88 72 SER B C 1
ATOM 1541 O O . SER B 1 75 ? 48.471 49.323 17.976 1.00 39.29 72 SER B O 1
ATOM 1544 N N . GLY B 1 76 ? 48.398 47.376 19.109 1.00 37.60 73 GLY B N 1
ATOM 1545 C CA . GLY B 1 76 ? 47.814 46.655 17.996 1.00 37.12 73 GLY B CA 1
ATOM 1546 C C . GLY B 1 76 ? 48.623 46.752 16.704 1.00 36.43 73 GLY B C 1
ATOM 1547 O O . GLY B 1 76 ? 49.831 47.062 16.737 1.00 35.82 73 GLY B O 1
ATOM 1548 N N . PRO B 1 77 ? 47.967 46.472 15.564 1.00 36.21 74 PRO B N 1
ATOM 1549 C CA . PRO B 1 77 ? 48.633 46.390 14.253 1.00 36.53 74 PRO B CA 1
ATOM 1550 C C . PRO B 1 77 ? 49.453 47.606 13.878 1.00 36.34 74 PRO B C 1
ATOM 1551 O O . PRO B 1 77 ? 50.498 47.443 13.265 1.00 36.61 74 PRO B O 1
ATOM 1555 N N . ALA B 1 78 ? 48.982 48.806 14.237 1.00 36.84 75 ALA B N 1
ATOM 1556 C CA . ALA B 1 78 ? 49.671 50.065 13.897 1.00 37.07 75 ALA B CA 1
ATOM 1557 C C . ALA B 1 78 ? 51.063 50.158 14.512 1.00 35.90 75 ALA B C 1
ATOM 1558 O O . ALA B 1 78 ? 52.046 50.379 13.814 1.00 35.55 75 ALA B O 1
ATOM 1560 N N . GLY B 1 79 ? 51.136 50.006 15.828 1.00 34.53 76 GLY B N 1
ATOM 1561 C CA . GLY B 1 79 ? 52.420 50.008 16.505 1.00 34.06 76 GLY B CA 1
ATOM 1562 C C . GLY B 1 79 ? 53.381 48.931 16.038 1.00 33.12 76 GLY B C 1
ATOM 1563 O O . GLY B 1 79 ? 54.597 49.152 15.971 1.00 33.05 76 GLY B O 1
ATOM 1564 N N . THR B 1 80 ? 52.830 47.769 15.712 1.00 32.30 77 THR B N 1
ATOM 1565 C CA . THR B 1 80 ? 53.619 46.629 15.267 1.00 31.81 77 THR B CA 1
ATOM 1566 C C . THR B 1 80 ? 54.145 46.860 13.841 1.00 32.87 77 THR B C 1
ATOM 1567 O O . THR B 1 80 ? 55.239 46.427 13.533 1.00 32.66 77 THR B O 1
ATOM 1571 N N . ASP B 1 81 ? 53.367 47.531 12.984 1.00 34.66 78 ASP B N 1
ATOM 1572 C CA . ASP B 1 81 ? 53.851 47.984 11.659 1.00 35.48 78 ASP B CA 1
ATOM 1573 C C . ASP B 1 81 ? 55.048 48.906 11.805 1.00 36.23 78 ASP B C 1
ATOM 1574 O O . ASP B 1 81 ? 56.052 48.735 11.118 1.00 36.15 78 ASP B O 1
ATOM 1579 N N . ALA B 1 82 ? 54.924 49.879 12.707 1.00 36.56 79 ALA B N 1
ATOM 1580 C CA . ALA B 1 82 ? 56.007 50.814 13.002 1.00 36.83 79 ALA B CA 1
ATOM 1581 C C . ALA B 1 82 ? 57.235 50.073 13.515 1.00 36.27 79 ALA B C 1
ATOM 1582 O O . ALA B 1 82 ? 58.352 50.360 13.093 1.00 36.34 79 ALA B O 1
ATOM 1584 N N . ALA B 1 83 ? 57.030 49.138 14.440 1.00 35.26 80 ALA B N 1
ATOM 1585 C CA . ALA B 1 83 ? 58.139 48.350 14.962 1.00 35.28 80 ALA B CA 1
ATOM 1586 C C . ALA B 1 83 ? 58.830 47.492 13.884 1.00 35.21 80 ALA B C 1
ATOM 1587 O O . ALA B 1 83 ? 60.049 47.401 13.880 1.00 35.54 80 ALA B O 1
ATOM 1589 N N . ALA B 1 84 ? 58.066 46.881 12.982 1.00 35.65 81 ALA B N 1
ATOM 1590 C CA . ALA B 1 84 ? 58.650 46.044 11.902 1.00 36.02 81 ALA B CA 1
ATOM 1591 C C . ALA B 1 84 ? 59.423 46.895 10.887 1.00 37.12 81 ALA B C 1
ATOM 1592 O O . ALA B 1 84 ? 60.445 46.454 10.338 1.00 37.66 81 ALA B O 1
ATOM 1594 N N . ALA B 1 85 ? 58.937 48.111 10.655 1.00 37.48 82 ALA B N 1
ATOM 1595 C CA . ALA B 1 85 ? 59.631 49.092 9.820 1.00 38.12 82 ALA B CA 1
ATOM 1596 C C . ALA B 1 85 ? 60.967 49.492 10.421 1.00 37.82 82 ALA B C 1
ATOM 1597 O O . ALA B 1 85 ? 61.970 49.538 9.716 1.00 38.50 82 ALA B O 1
ATOM 1599 N N . ALA B 1 86 ? 60.976 49.774 11.722 1.00 36.70 83 ALA B N 1
ATOM 1600 C CA . ALA B 1 86 ? 62.189 50.206 12.422 1.00 36.26 83 ALA B CA 1
ATOM 1601 C C . ALA B 1 86 ? 63.169 49.067 12.726 1.00 35.66 83 ALA B C 1
ATOM 1602 O O . ALA B 1 86 ? 64.360 49.320 12.885 1.00 35.38 83 ALA B O 1
ATOM 1604 N N . HIS B 1 87 ? 62.661 47.832 12.843 1.00 34.83 84 HIS B N 1
ATOM 1605 C CA . HIS B 1 87 ? 63.476 46.630 13.085 1.00 34.35 84 HIS B CA 1
ATOM 1606 C C . HIS B 1 87 ? 63.151 45.566 12.035 1.00 33.67 84 HIS B C 1
ATOM 1607 O O . HIS B 1 87 ? 62.431 44.620 12.333 1.00 32.10 84 HIS B O 1
ATOM 1614 N N . PRO B 1 88 ? 63.679 45.716 10.814 1.00 34.22 85 PRO B N 1
ATOM 1615 C CA . PRO B 1 88 ? 63.270 44.934 9.631 1.00 34.55 85 PRO B CA 1
ATOM 1616 C C . PRO B 1 88 ? 63.362 43.438 9.775 1.00 33.78 85 PRO B C 1
ATOM 1617 O O . PRO B 1 88 ? 62.730 42.714 9.010 1.00 33.58 85 PRO B O 1
ATOM 1621 N N . GLU B 1 89 ? 64.174 42.974 10.716 1.00 33.42 86 GLU B N 1
ATOM 1622 C CA . GLU B 1 89 ? 64.282 41.542 10.973 1.00 32.84 86 GLU B CA 1
ATOM 1623 C C . GLU B 1 89 ? 62.977 40.960 11.519 1.00 31.59 86 GLU B C 1
ATOM 1624 O O . GLU B 1 89 ? 62.851 39.764 11.604 1.00 29.92 86 GLU B O 1
ATOM 1630 N N . LEU B 1 90 ? 62.027 41.805 11.923 1.00 30.79 87 LEU B N 1
ATOM 1631 C CA . LEU B 1 90 ? 60.722 41.318 12.329 1.00 29.87 87 LEU B CA 1
ATOM 1632 C C . LEU B 1 90 ? 59.703 41.274 11.188 1.00 29.63 87 LEU B C 1
ATOM 1633 O O . LEU B 1 90 ? 58.567 40.890 11.409 1.00 29.17 87 LEU B O 1
ATOM 1638 N N . GLY B 1 91 ? 60.100 41.657 9.977 1.00 29.98 88 GLY B N 1
ATOM 1639 C CA . GLY B 1 91 ? 59.164 41.848 8.870 1.00 29.67 88 GLY B CA 1
ATOM 1640 C C . GLY B 1 91 ? 58.464 40.557 8.450 1.00 29.30 88 GLY B C 1
ATOM 1641 O O . GLY B 1 91 ? 57.227 40.496 8.484 1.00 28.44 88 GLY B O 1
ATOM 1642 N N . PRO B 1 92 ? 59.248 39.525 8.069 1.00 28.42 89 PRO B N 1
ATOM 1643 C CA . PRO B 1 92 ? 58.708 38.224 7.649 1.00 27.84 89 PRO B CA 1
ATOM 1644 C C . PRO B 1 92 ? 57.842 37.569 8.724 1.00 26.60 89 PRO B C 1
ATOM 1645 O O . PRO B 1 92 ? 56.772 37.020 8.410 1.00 26.50 89 PRO B O 1
ATOM 1649 N N . LEU B 1 93 ? 58.270 37.678 9.981 1.00 24.88 90 LEU B N 1
ATOM 1650 C CA . LEU B 1 93 ? 57.524 37.097 11.071 1.00 24.11 90 LEU B CA 1
ATOM 1651 C C . LEU B 1 93 ? 56.148 37.774 11.210 1.00 23.55 90 LEU B C 1
ATOM 1652 O O . LEU B 1 93 ? 55.123 37.100 11.365 1.00 22.82 90 LEU B O 1
ATOM 1657 N N . TRP B 1 94 ? 56.132 39.099 11.117 1.00 23.28 91 TRP B N 1
ATOM 1658 C CA . TRP B 1 94 ? 54.927 39.884 11.301 1.00 24.00 91 TRP B CA 1
ATOM 1659 C C . TRP B 1 94 ? 54.038 39.680 10.126 1.00 24.42 91 TRP B C 1
ATOM 1660 O O . TRP B 1 94 ? 52.849 39.484 10.318 1.00 24.43 91 TRP B O 1
ATOM 1671 N N . GLN B 1 95 ? 54.599 39.664 8.925 1.00 27.01 92 GLN B N 1
ATOM 1672 C CA . GLN B 1 95 ? 53.784 39.383 7.751 1.00 29.19 92 GLN B CA 1
ATOM 1673 C C . GLN B 1 95 ? 53.130 37.984 7.866 1.00 28.08 92 GLN B C 1
ATOM 1674 O O . GLN B 1 95 ? 51.921 37.842 7.682 1.00 28.72 92 GLN B O 1
ATOM 1680 N N . ALA B 1 96 ? 53.929 36.977 8.202 1.00 27.15 93 ALA B N 1
ATOM 1681 C CA . ALA B 1 96 ? 53.425 35.614 8.387 1.00 26.63 93 ALA B CA 1
ATOM 1682 C C . ALA B 1 96 ? 52.330 35.538 9.436 1.00 25.24 93 ALA B C 1
ATOM 1683 O O . ALA B 1 96 ? 51.346 34.863 9.225 1.00 25.45 93 ALA B O 1
ATOM 1685 N N . LEU B 1 97 ? 52.513 36.199 10.570 1.00 24.47 94 LEU B N 1
ATOM 1686 C CA . LEU B 1 97 ? 51.529 36.146 11.662 1.00 23.66 94 LEU B CA 1
ATOM 1687 C C . LEU B 1 97 ? 50.184 36.728 11.189 1.00 24.67 94 LEU B C 1
ATOM 1688 O O . LEU B 1 97 ? 49.143 36.132 11.386 1.00 23.87 94 LEU B O 1
ATOM 1693 N N . GLN B 1 98 ? 50.218 37.874 10.516 1.00 25.91 95 GLN B N 1
ATOM 1694 C CA . GLN B 1 98 ? 48.994 38.484 9.989 1.00 27.45 95 GLN B CA 1
ATOM 1695 C C . GLN B 1 98 ? 48.317 37.612 8.941 1.00 27.06 95 GLN B C 1
ATOM 1696 O O . GLN B 1 98 ? 47.101 37.505 8.920 1.00 27.33 95 GLN B O 1
ATOM 1702 N N . ALA B 1 99 ? 49.109 37.037 8.048 1.00 26.16 96 ALA B N 1
ATOM 1703 C CA . ALA B 1 99 ? 48.593 36.166 7.016 1.00 26.06 96 ALA B CA 1
ATOM 1704 C C . ALA B 1 99 ? 48.003 34.878 7.623 1.00 25.19 96 ALA B C 1
ATOM 1705 O O . ALA B 1 99 ? 46.866 34.465 7.278 1.00 25.41 96 ALA B O 1
ATOM 1707 N N . ASN B 1 100 ? 48.757 34.255 8.534 1.00 23.67 97 ASN B N 1
ATOM 1708 C CA . ASN B 1 100 ? 48.271 33.069 9.243 1.00 22.60 97 ASN B CA 1
ATOM 1709 C C . ASN B 1 100 ? 46.969 33.375 9.994 1.00 21.90 97 ASN B C 1
ATOM 1710 O O . ASN B 1 100 ? 46.020 32.581 9.965 1.00 20.86 97 ASN B O 1
ATOM 1715 N N . ALA B 1 101 ? 46.916 34.536 10.637 1.00 22.20 98 ALA B N 1
ATOM 1716 C CA . ALA B 1 101 ? 45.740 34.914 11.416 1.00 22.39 98 ALA B CA 1
ATOM 1717 C C . ALA B 1 101 ? 44.506 35.157 10.543 1.00 22.55 98 ALA B C 1
ATOM 1718 O O . ALA B 1 101 ? 43.395 34.768 10.929 1.00 21.89 98 ALA B O 1
ATOM 1720 N N . ALA B 1 102 ? 44.696 35.849 9.420 1.00 22.86 99 ALA B N 1
ATOM 1721 C CA . ALA B 1 102 ? 43.628 36.071 8.461 1.00 24.01 99 ALA B CA 1
ATOM 1722 C C . ALA B 1 102 ? 43.136 34.741 7.951 1.00 23.14 99 ALA B C 1
ATOM 1723 O O . ALA B 1 102 ? 41.939 34.559 7.777 1.00 23.91 99 ALA B O 1
ATOM 1725 N N . GLN B 1 103 ? 44.066 33.821 7.687 1.00 23.11 100 GLN B N 1
ATOM 1726 C CA . GLN B 1 103 ? 43.713 32.501 7.176 1.00 23.17 100 GLN B CA 1
ATOM 1727 C C . GLN B 1 103 ? 42.836 31.795 8.225 1.00 22.48 100 GLN B C 1
ATOM 1728 O O . GLN B 1 103 ? 41.797 31.224 7.901 1.00 22.42 100 GLN B O 1
ATOM 1734 N N . ALA B 1 104 ? 43.222 31.914 9.487 1.00 22.02 101 ALA B N 1
ATOM 1735 C CA . ALA B 1 104 ? 42.508 31.267 10.579 1.00 21.63 101 ALA B CA 1
ATOM 1736 C C . ALA B 1 104 ? 41.098 31.829 10.705 1.00 21.74 101 ALA B C 1
ATOM 1737 O O . ALA B 1 104 ? 40.157 31.093 10.937 1.00 20.77 101 ALA B O 1
ATOM 1739 N N A ARG B 1 105 ? 40.964 33.138 10.543 0.54 22.66 102 ARG B N 1
ATOM 1740 N N B ARG B 1 105 ? 40.957 33.137 10.550 0.46 22.62 102 ARG B N 1
ATOM 1741 C CA A ARG B 1 105 ? 39.658 33.780 10.657 0.54 24.01 102 ARG B CA 1
ATOM 1742 C CA B ARG B 1 105 ? 39.649 33.761 10.695 0.46 23.86 102 ARG B CA 1
ATOM 1743 C C A ARG B 1 105 ? 38.725 33.297 9.564 0.54 23.84 102 ARG B C 1
ATOM 1744 C C B ARG B 1 105 ? 38.714 33.331 9.562 0.46 23.86 102 ARG B C 1
ATOM 1745 O O A ARG B 1 105 ? 37.567 32.977 9.833 0.54 23.11 102 ARG B O 1
ATOM 1746 O O B ARG B 1 105 ? 37.538 33.063 9.811 0.46 23.35 102 ARG B O 1
ATOM 1761 N N . GLU B 1 106 ? 39.234 33.218 8.338 1.00 24.17 103 GLU B N 1
ATOM 1762 C CA . GLU B 1 106 ? 38.423 32.715 7.231 1.00 25.92 103 GLU B CA 1
ATOM 1763 C C . GLU B 1 106 ? 37.989 31.265 7.447 1.00 24.12 103 GLU B C 1
ATOM 1764 O O . GLU B 1 106 ? 36.842 30.901 7.191 1.00 25.01 103 GLU B O 1
ATOM 1770 N N . HIS B 1 107 ? 38.929 30.450 7.897 1.00 22.18 104 HIS B N 1
ATOM 1771 C CA . HIS B 1 107 ? 38.707 29.011 8.111 1.00 21.48 104 HIS B CA 1
ATOM 1772 C C . HIS B 1 107 ? 37.711 28.834 9.240 1.00 20.27 104 HIS B C 1
ATOM 1773 O O . HIS B 1 107 ? 36.748 28.072 9.132 1.00 19.21 104 HIS B O 1
ATOM 1780 N N . ASN B 1 108 ? 37.881 29.597 10.305 1.00 20.19 105 ASN B N 1
ATOM 1781 C CA . ASN B 1 108 ? 36.919 29.568 11.380 1.00 21.12 105 ASN B CA 1
ATOM 1782 C C . ASN B 1 108 ? 35.487 29.923 10.907 1.00 22.48 105 ASN B C 1
ATOM 1783 O O . ASN B 1 108 ? 34.488 29.271 11.294 1.00 22.67 105 ASN B O 1
ATOM 1788 N N . GLN B 1 109 ? 35.393 30.931 10.039 1.00 24.01 106 GLN B N 1
ATOM 1789 C CA . GLN B 1 109 ? 34.125 31.305 9.452 1.00 26.24 106 GLN B CA 1
ATOM 1790 C C . GLN B 1 109 ? 33.590 30.149 8.595 1.00 25.52 106 GLN B C 1
ATOM 1791 O O . GLN B 1 109 ? 32.424 29.795 8.726 1.00 25.57 106 GLN B O 1
ATOM 1797 N N A ARG B 1 110 ? 34.426 29.555 7.743 0.59 25.40 107 ARG B N 1
ATOM 1798 N N B ARG B 1 110 ? 34.451 29.570 7.753 0.41 25.35 107 ARG B N 1
ATOM 1799 C CA A ARG B 1 110 ? 33.978 28.418 6.936 0.59 25.51 107 ARG B CA 1
ATOM 1800 C CA B ARG B 1 110 ? 34.088 28.413 6.934 0.41 25.39 107 ARG B CA 1
ATOM 1801 C C A ARG B 1 110 ? 33.418 27.319 7.819 0.59 24.13 107 ARG B C 1
ATOM 1802 C C B ARG B 1 110 ? 33.473 27.308 7.785 0.41 24.10 107 ARG B C 1
ATOM 1803 O O A ARG B 1 110 ? 32.388 26.736 7.492 0.59 23.87 107 ARG B O 1
ATOM 1804 O O B ARG B 1 110 ? 32.461 26.722 7.408 0.41 23.96 107 ARG B O 1
ATOM 1819 N N . ASN B 1 111 ? 34.087 27.031 8.932 1.00 22.84 108 ASN B N 1
ATOM 1820 C CA . ASN B 1 111 ? 33.623 25.965 9.808 1.00 22.11 108 ASN B CA 1
ATOM 1821 C C . ASN B 1 111 ? 32.323 26.334 10.496 1.00 22.30 108 ASN B C 1
ATOM 1822 O O . ASN B 1 111 ? 31.458 25.481 10.669 1.00 23.00 108 ASN B O 1
ATOM 1827 N N . GLY B 1 112 ? 32.156 27.598 10.859 1.00 21.62 109 GLY B N 1
ATOM 1828 C CA . GLY B 1 112 ? 30.862 28.047 11.323 1.00 21.92 109 GLY B CA 1
ATOM 1829 C C . GLY B 1 112 ? 29.767 27.805 10.299 1.00 21.85 109 GLY B C 1
ATOM 1830 O O . GLY B 1 112 ? 28.672 27.486 10.646 1.00 20.94 109 GLY B O 1
ATOM 1831 N N . THR B 1 113 ? 30.058 27.983 9.023 1.00 22.92 110 THR B N 1
ATOM 1832 C CA . THR B 1 113 ? 29.064 27.741 8.003 1.00 23.54 110 THR B CA 1
ATOM 1833 C C . THR B 1 113 ? 28.746 26.240 7.908 1.00 22.82 110 THR B C 1
ATOM 1834 O O . THR B 1 113 ? 27.581 25.866 7.808 1.00 21.74 110 THR B O 1
ATOM 1838 N N . LEU B 1 114 ? 29.769 25.382 7.995 1.00 23.06 111 LEU B N 1
ATOM 1839 C CA . LEU B 1 114 ? 29.566 23.917 7.896 1.00 23.22 111 LEU B CA 1
ATOM 1840 C C . LEU B 1 114 ? 28.730 23.427 9.047 1.00 23.61 111 LEU B C 1
ATOM 1841 O O . LEU B 1 114 ? 27.862 22.546 8.888 1.00 22.87 111 LEU B O 1
ATOM 1846 N N . ILE B 1 115 ? 28.962 24.002 10.226 1.00 24.03 112 ILE B N 1
ATOM 1847 C CA . ILE B 1 115 ? 28.106 23.694 11.376 1.00 24.29 112 ILE B CA 1
ATOM 1848 C C . ILE B 1 115 ? 26.649 24.001 11.051 1.00 24.91 112 ILE B C 1
ATOM 1849 O O . ILE B 1 115 ? 25.748 23.243 11.451 1.00 23.16 112 ILE B O 1
ATOM 1854 N N . ALA B 1 116 ? 26.424 25.105 10.327 1.00 26.22 113 ALA B N 1
ATOM 1855 C CA . ALA B 1 116 ? 25.064 25.509 9.939 1.00 28.37 113 ALA B CA 1
ATOM 1856 C C . ALA B 1 116 ? 24.478 24.536 8.909 1.00 28.36 113 ALA B C 1
ATOM 1857 O O . ALA B 1 116 ? 23.303 24.161 8.990 1.00 28.98 113 ALA B O 1
ATOM 1859 N N . VAL B 1 117 ? 25.309 24.109 7.970 1.00 28.74 114 VAL B N 1
ATOM 1860 C CA . VAL B 1 117 ? 24.927 23.099 6.999 1.00 29.59 114 VAL B CA 1
ATOM 1861 C C . VAL B 1 117 ? 24.556 21.788 7.655 1.00 29.50 114 VAL B C 1
ATOM 1862 O O . VAL B 1 117 ? 23.528 21.198 7.317 1.00 29.97 114 VAL B O 1
ATOM 1866 N N . ASN B 1 118 ? 25.375 21.315 8.590 1.00 29.27 115 ASN B N 1
ATOM 1867 C CA . ASN B 1 118 ? 25.081 20.040 9.247 1.00 29.33 115 ASN B CA 1
ATOM 1868 C C . ASN B 1 118 ? 23.827 20.126 10.116 1.00 30.08 115 ASN B C 1
ATOM 1869 O O . ASN B 1 118 ? 23.044 19.176 10.166 1.00 30.34 115 ASN B O 1
ATOM 1874 N N . LEU B 1 119 ? 23.639 21.272 10.770 1.00 30.51 116 LEU B N 1
ATOM 1875 C CA . LEU B 1 119 ? 22.440 21.560 11.570 1.00 32.25 116 LEU B CA 1
ATOM 1876 C C . LEU B 1 119 ? 21.158 21.621 10.731 1.00 32.84 116 LEU B C 1
ATOM 1877 O O . LEU B 1 119 ? 20.109 21.139 11.177 1.00 32.66 116 LEU B O 1
ATOM 1882 N N A ARG B 1 120 ? 21.256 22.213 9.538 0.50 33.23 117 ARG B N 1
ATOM 1883 N N B ARG B 1 120 ? 21.245 22.207 9.536 0.50 33.25 117 ARG B N 1
ATOM 1884 C CA A ARG B 1 120 ? 20.169 22.228 8.558 0.50 34.22 117 ARG B CA 1
ATOM 1885 C CA B ARG B 1 120 ? 20.134 22.205 8.590 0.50 34.24 117 ARG B CA 1
ATOM 1886 C C A ARG B 1 120 ? 19.788 20.808 8.149 0.50 34.14 117 ARG B C 1
ATOM 1887 C C B ARG B 1 120 ? 19.779 20.787 8.166 0.50 34.15 117 ARG B C 1
ATOM 1888 O O A ARG B 1 120 ? 18.625 20.432 8.246 0.50 34.16 117 ARG B O 1
ATOM 1889 O O B ARG B 1 120 ? 18.620 20.395 8.251 0.50 34.18 117 ARG B O 1
ATOM 1904 N N . HIS B 1 121 ? 20.774 20.026 7.712 1.00 33.86 118 HIS B N 1
ATOM 1905 C CA . HIS B 1 121 ? 20.561 18.620 7.346 1.00 35.05 118 HIS B CA 1
ATOM 1906 C C . HIS B 1 121 ? 19.951 17.801 8.513 1.00 33.78 118 HIS B C 1
ATOM 1907 O O . HIS B 1 121 ? 19.017 17.024 8.296 1.00 33.48 118 HIS B O 1
ATOM 1914 N N . THR B 1 122 ? 20.426 18.025 9.742 1.00 32.76 119 THR B N 1
ATOM 1915 C CA . THR B 1 122 ? 19.883 17.329 10.929 1.00 31.90 119 THR B CA 1
ATOM 1916 C C . THR B 1 122 ? 18.396 17.664 11.144 1.00 32.53 119 THR B C 1
ATOM 1917 O O . THR B 1 122 ? 17.588 16.759 11.269 1.00 30.71 119 THR B O 1
ATOM 1921 N N . GLN B 1 123 ? 18.035 18.950 11.123 1.00 33.32 120 GLN B N 1
ATOM 1922 C CA . GLN B 1 123 ? 16.621 19.363 11.221 1.00 35.13 120 GLN B CA 1
ATOM 1923 C C . GLN B 1 123 ? 15.739 18.819 10.096 1.00 35.36 120 GLN B C 1
ATOM 1924 O O . GLN B 1 123 ? 14.615 18.363 10.342 1.00 35.60 120 GLN B O 1
ATOM 1930 N N . GLU B 1 124 ? 16.223 18.899 8.868 1.00 35.95 121 GLU B N 1
ATOM 1931 C CA . GLU B 1 124 ? 15.505 18.312 7.744 1.00 37.64 121 GLU B CA 1
ATOM 1932 C C . GLU B 1 124 ? 15.296 16.815 7.988 1.00 37.51 121 GLU B C 1
ATOM 1933 O O . GLU B 1 124 ? 14.165 16.302 7.801 1.00 37.69 121 GLU B O 1
ATOM 1939 N N . SER B 1 125 ? 16.353 16.125 8.427 1.00 36.98 122 SER B N 1
ATOM 1940 C CA . SER B 1 125 ? 16.237 14.687 8.700 1.00 38.12 122 SER B CA 1
ATOM 1941 C C . SER B 1 125 ? 15.184 14.405 9.784 1.00 38.62 122 SER B C 1
ATOM 1942 O O . SER B 1 125 ? 14.365 13.480 9.636 1.00 38.51 122 SER B O 1
ATOM 1945 N N . LEU B 1 126 ? 15.174 15.232 10.832 1.00 38.87 123 LEU B N 1
ATOM 1946 C CA . LEU B 1 126 ? 14.143 15.159 11.881 1.00 40.56 123 LEU B CA 1
ATOM 1947 C C . LEU B 1 126 ? 12.730 15.449 11.357 1.00 41.70 123 LEU B C 1
ATOM 1948 O O . LEU B 1 126 ? 11.780 14.757 11.713 1.00 41.96 123 LEU B O 1
ATOM 1953 N N . ASP B 1 127 ? 12.610 16.483 10.525 1.00 42.95 124 ASP B N 1
ATOM 1954 C CA . ASP B 1 127 ? 11.352 16.800 9.839 1.00 44.35 124 ASP B CA 1
ATOM 1955 C C . ASP B 1 127 ? 10.853 15.602 9.018 1.00 45.46 124 ASP B C 1
ATOM 1956 O O . ASP B 1 127 ? 9.646 15.386 8.917 1.00 46.00 124 ASP B O 1
ATOM 1961 N N . ALA B 1 128 ? 11.771 14.832 8.433 1.00 46.74 125 ALA B N 1
ATOM 1962 C CA . ALA B 1 128 ? 11.402 13.666 7.628 1.00 48.52 125 ALA B CA 1
ATOM 1963 C C . ALA B 1 128 ? 10.764 12.541 8.478 1.00 50.06 125 ALA B C 1
ATOM 1964 O O . ALA B 1 128 ? 9.745 11.953 8.073 1.00 51.08 125 ALA B O 1
ATOM 1966 N N . LEU B 1 129 ? 11.337 12.262 9.648 1.00 50.96 126 LEU B N 1
ATOM 1967 C CA . LEU B 1 129 ? 10.783 11.261 10.585 1.00 52.58 126 LEU B CA 1
ATOM 1968 C C . LEU B 1 129 ? 9.415 11.655 11.149 1.00 54.11 126 LEU B C 1
ATOM 1969 O O . LEU B 1 129 ? 8.528 10.809 11.328 1.00 54.50 126 LEU B O 1
ATOM 1974 N N . ARG B 1 130 ? 9.295 12.938 11.485 1.00 55.71 127 ARG B N 1
ATOM 1975 C CA . ARG B 1 130 ? 8.059 13.523 11.983 1.00 57.57 127 ARG B CA 1
ATOM 1976 C C . ARG B 1 130 ? 6.940 13.306 10.950 1.00 58.72 127 ARG B C 1
ATOM 1977 O O . ARG B 1 130 ? 5.776 13.182 11.329 1.00 59.85 127 ARG B O 1
ATOM 1985 N N . GLN B 1 131 ? 7.296 13.229 9.659 1.00 59.71 128 GLN B N 1
ATOM 1986 C CA . GLN B 1 131 ? 6.325 12.909 8.590 1.00 60.86 128 GLN B CA 1
ATOM 1987 C C . GLN B 1 131 ? 5.993 11.411 8.541 1.00 61.30 128 GLN B C 1
ATOM 1988 O O . GLN B 1 131 ? 4.849 11.027 8.779 1.00 61.62 128 GLN B O 1
ATOM 1994 N N . ALA B 1 13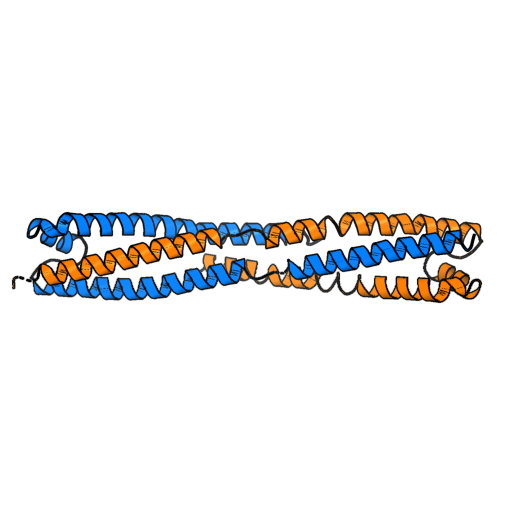2 ? 6.997 10.585 8.237 1.00 61.99 129 ALA B N 1
ATOM 1995 C CA . ALA B 1 132 ? 6.828 9.128 8.095 1.00 62.88 129 ALA B CA 1
ATOM 1996 C C . ALA B 1 132 ? 6.285 8.481 9.374 1.00 62.96 129 ALA B C 1
ATOM 1997 O O . ALA B 1 132 ? 5.074 8.262 9.491 1.00 63.09 129 ALA B O 1
#